Protein AF-A0A8C9VSV0-F1 (afdb_monomer_lite)

Foldseek 3Di:
DDDDDDDDDDDDDDDDDDDDDPDDPPPPPPPPPPPPPPPDFPAAEFEEEEAEAPPLCRLVVVQVVLVVQVVVVWDDRDHSCNQQVDPVCVVVVFDQAFGWDWTDDPHHTYIYTYATRDPVRVVRNVVSCVPHPYYDYRDPPDDDVPDDDDDDDDDQEDDDDDQQDKDWDDDVPDTPDIDGRHDDDDQDPVNVVSHD

Sequence (196 aa):
LAALQSRTLCTTCLSFPLLFQCAVPLAQRGFAAEAKKVFVRDKPHVNIGTIGHVDHGKTTLTAAITKVLADAGGTRYKKYEDIDNAPEEKARGITINASHVEYVTPNRHYSHTDCPGHADYVKNMITGTAQLDGCILVVAEMIMPGEDASLILTLRQPMVLEKGQRFTLRDGNRTIGTGLVTEILPITEEDQVNWG

Secondary structure (DSSP, 8-state):
------------------------------------------S-EEEEEEEESTTS-HHHHHHHHHHHHHHTTSS----GGGTS-SHHHHHHTS--SPEEEEEE-SS-EEEEEEPP-SGGGHHHHHHHHTT-SEEEEE------TT---------SS-----TT-EEEEEETTEEEEEEE----PPPPHHHHHHH-

Radius of gyration: 33.79 Å; chains: 1; bounding box: 82×73×91 Å

Structure (mmCIF, N/CA/C/O backbone):
data_AF-A0A8C9VSV0-F1
#
_entry.id   AF-A0A8C9VSV0-F1
#
loop_
_atom_site.group_PDB
_atom_site.id
_atom_site.type_symbol
_atom_site.label_atom_id
_atom_site.label_alt_id
_atom_site.label_comp_id
_atom_site.label_asym_id
_atom_site.label_entity_id
_atom_site.label_seq_id
_atom_site.pdbx_PDB_ins_code
_atom_site.Cartn_x
_atom_site.Cartn_y
_atom_site.Cartn_z
_atom_site.occupancy
_atom_site.B_iso_or_equiv
_atom_site.auth_seq_id
_atom_site.auth_comp_id
_atom_site.auth_asym_id
_atom_site.auth_atom_id
_atom_site.pdbx_PDB_model_num
ATOM 1 N N . LEU A 1 1 ? 23.325 59.228 -26.012 1.00 39.41 1 LEU A N 1
ATOM 2 C CA . LEU A 1 1 ? 24.381 58.279 -25.587 1.00 39.41 1 LEU A CA 1
ATOM 3 C C . LEU A 1 1 ? 24.195 57.012 -26.425 1.00 39.41 1 LEU A C 1
ATOM 5 O O . LEU A 1 1 ? 23.423 56.157 -26.035 1.00 39.41 1 LEU A O 1
ATOM 9 N N . ALA A 1 2 ? 24.460 57.108 -27.733 1.00 31.06 2 ALA A N 1
ATOM 10 C CA . ALA A 1 2 ? 25.699 56.701 -28.429 1.00 31.06 2 ALA A CA 1
ATOM 11 C C . ALA A 1 2 ? 25.666 55.189 -28.753 1.00 31.06 2 ALA A C 1
ATOM 13 O O . ALA A 1 2 ? 25.500 54.401 -27.840 1.00 31.06 2 ALA A O 1
ATOM 14 N N . ALA A 1 3 ? 25.806 54.694 -29.982 1.00 31.11 3 ALA A N 1
ATOM 15 C CA . ALA A 1 3 ? 25.936 55.273 -31.318 1.00 31.11 3 ALA A CA 1
ATOM 16 C C . ALA A 1 3 ? 25.752 54.120 -32.346 1.00 31.11 3 ALA A C 1
ATOM 18 O O . ALA A 1 3 ? 26.073 52.989 -32.005 1.00 31.11 3 ALA A O 1
ATOM 19 N N . LEU A 1 4 ? 25.211 54.430 -33.540 1.00 30.38 4 LEU A N 1
ATOM 20 C CA . LEU A 1 4 ? 25.643 54.041 -34.909 1.00 30.38 4 LEU A CA 1
ATOM 21 C C . LEU A 1 4 ? 26.272 52.630 -35.130 1.00 30.38 4 LEU A C 1
ATOM 23 O O . LEU A 1 4 ? 27.120 52.198 -34.374 1.00 30.38 4 LEU A O 1
ATOM 27 N N . GLN A 1 5 ? 26.060 51.874 -36.214 1.00 31.77 5 GLN A N 1
ATOM 28 C CA . GLN A 1 5 ? 25.703 52.215 -37.592 1.00 31.77 5 GLN A CA 1
ATOM 29 C C . GLN A 1 5 ? 25.495 50.919 -38.404 1.00 31.77 5 GLN A C 1
ATOM 31 O O . GLN A 1 5 ? 26.178 49.920 -38.199 1.00 31.77 5 GLN A O 1
ATOM 36 N N . SER A 1 6 ? 24.616 50.988 -39.400 1.00 35.59 6 SER A N 1
ATOM 37 C CA . SER A 1 6 ? 24.573 50.111 -40.577 1.00 35.59 6 SER A CA 1
ATOM 38 C C . SER A 1 6 ? 25.923 50.017 -41.308 1.00 35.59 6 SER A C 1
ATOM 40 O O . SER A 1 6 ? 26.601 51.044 -41.388 1.00 35.59 6 SER A O 1
ATOM 42 N N . ARG A 1 7 ? 26.204 48.913 -42.025 1.00 31.41 7 ARG A N 1
ATOM 43 C CA . ARG A 1 7 ? 26.576 48.971 -43.458 1.00 31.41 7 ARG A CA 1
ATOM 44 C C . ARG A 1 7 ? 26.647 47.608 -44.158 1.00 31.41 7 ARG A C 1
ATOM 46 O O . ARG A 1 7 ? 27.029 46.586 -43.609 1.00 31.41 7 ARG A O 1
ATOM 53 N N . THR A 1 8 ? 26.232 47.710 -45.407 1.00 33.47 8 THR A N 1
ATOM 54 C CA . THR A 1 8 ? 26.112 46.805 -46.547 1.00 33.47 8 THR A CA 1
ATOM 55 C C . THR A 1 8 ? 27.434 46.399 -47.216 1.00 33.47 8 THR A C 1
ATOM 57 O O . THR A 1 8 ? 28.368 47.193 -47.216 1.00 33.47 8 THR A O 1
ATOM 60 N N . LEU A 1 9 ? 27.365 45.264 -47.941 1.00 33.38 9 LEU A N 1
ATOM 61 C CA . LEU A 1 9 ? 28.063 44.881 -49.192 1.00 33.38 9 LEU A CA 1
ATOM 62 C C . LEU A 1 9 ? 29.595 44.702 -49.168 1.00 33.38 9 LEU A C 1
ATOM 64 O O . LEU A 1 9 ? 30.319 45.628 -48.839 1.00 33.38 9 LEU A O 1
ATOM 68 N N . CYS A 1 10 ? 30.090 43.573 -49.693 1.00 27.86 10 CYS A N 1
ATOM 69 C CA . CYS A 1 10 ? 30.813 43.546 -50.978 1.00 27.86 10 CYS A CA 1
ATOM 70 C C . CYS A 1 10 ? 31.257 42.117 -51.352 1.00 27.86 10 CYS A C 1
ATOM 72 O O . CYS A 1 10 ? 31.702 41.331 -50.521 1.00 27.86 10 CYS A O 1
ATOM 74 N N . THR A 1 11 ? 31.110 41.813 -52.633 1.00 41.50 11 THR A N 1
ATOM 75 C CA . THR A 1 11 ? 31.508 40.614 -53.371 1.00 41.50 11 THR A CA 1
ATOM 76 C C . THR A 1 11 ? 33.017 40.548 -53.669 1.00 41.50 11 THR A C 1
ATOM 78 O O . THR A 1 11 ? 33.683 41.573 -53.749 1.00 41.50 11 THR A O 1
ATOM 81 N N . THR A 1 12 ? 33.487 39.321 -53.949 1.00 37.84 12 THR A N 1
ATOM 82 C CA . THR A 1 12 ? 34.701 38.914 -54.705 1.00 37.84 12 THR A CA 1
ATOM 83 C C . THR A 1 12 ? 36.093 39.246 -54.154 1.00 37.84 12 THR A C 1
ATOM 85 O O . THR A 1 12 ? 36.515 40.392 -54.201 1.00 37.84 12 THR A O 1
ATOM 88 N N . CYS A 1 13 ? 36.870 38.198 -53.839 1.00 29.14 13 CYS A N 1
ATOM 89 C CA . CYS A 1 13 ? 38.310 38.125 -54.124 1.00 29.14 13 CYS A CA 1
ATOM 90 C C . CYS A 1 13 ? 38.719 36.667 -54.410 1.00 29.14 13 CYS A C 1
ATOM 92 O O . CYS A 1 13 ? 38.455 35.759 -53.625 1.00 29.14 13 CYS A O 1
ATOM 94 N N . LEU A 1 14 ? 39.317 36.477 -55.584 1.00 35.44 14 LEU A N 1
ATOM 95 C CA . LEU A 1 14 ? 39.880 35.246 -56.135 1.00 35.44 14 LEU A CA 1
ATOM 96 C C . LEU A 1 14 ? 41.246 34.899 -55.501 1.00 35.44 14 LEU A C 1
ATOM 98 O O . LEU A 1 14 ? 41.975 35.785 -55.072 1.00 35.44 14 LEU A O 1
ATOM 102 N N . SER A 1 15 ? 41.600 33.608 -55.592 1.00 32.09 15 SER A N 1
ATOM 103 C CA . SER A 1 15 ? 42.951 33.044 -55.819 1.00 32.09 15 SER A CA 1
ATOM 104 C C . SER A 1 15 ? 44.088 33.304 -54.811 1.00 32.09 15 SER A C 1
ATOM 106 O O . SER A 1 15 ? 44.678 34.375 -54.826 1.00 32.09 15 SER A O 1
ATOM 108 N N . PHE A 1 16 ? 44.521 32.271 -54.071 1.00 30.70 16 PHE A N 1
ATOM 109 C CA . PHE A 1 16 ? 45.785 31.521 -54.286 1.00 30.70 16 PHE A CA 1
ATOM 110 C C . PHE A 1 16 ? 45.944 30.402 -53.221 1.00 30.70 16 PHE A C 1
ATOM 112 O O . PHE A 1 16 ? 45.382 30.534 -52.134 1.00 30.70 16 PHE A O 1
ATOM 119 N N . PRO A 1 17 ? 46.652 29.289 -53.512 1.00 50.28 17 PRO A N 1
ATOM 120 C CA . PRO A 1 17 ? 46.675 28.092 -52.676 1.00 50.28 17 PRO A CA 1
ATOM 121 C C . PRO A 1 17 ? 47.945 27.974 -51.808 1.00 50.28 17 PRO A C 1
ATOM 123 O O . PRO A 1 17 ? 48.931 28.666 -52.034 1.00 50.28 17 PRO A O 1
ATOM 126 N N . LEU A 1 18 ? 47.910 26.998 -50.889 1.00 39.12 18 LEU A N 1
ATOM 127 C CA . LEU A 1 18 ? 49.039 26.379 -50.175 1.00 39.12 18 LEU A CA 1
ATOM 128 C C . LEU A 1 18 ? 49.785 27.261 -49.158 1.00 39.12 18 LEU A C 1
ATOM 130 O O . LEU A 1 18 ? 50.650 28.046 -49.521 1.00 39.12 18 LEU A O 1
ATOM 134 N N . LEU A 1 19 ? 49.562 26.998 -47.864 1.00 36.53 19 LEU A N 1
ATOM 135 C CA . LEU A 1 19 ? 50.550 26.361 -46.973 1.00 36.53 19 LEU A CA 1
ATOM 136 C C . LEU A 1 19 ? 50.105 26.435 -45.501 1.00 36.53 19 LEU A C 1
ATOM 138 O O . LEU A 1 19 ? 49.687 27.474 -45.008 1.00 36.53 19 LEU A O 1
ATOM 142 N N . PHE A 1 20 ? 50.288 25.306 -44.811 1.00 35.28 20 PHE A N 1
ATOM 143 C CA . PHE A 1 20 ? 50.333 25.151 -43.354 1.00 35.28 20 PHE A CA 1
ATOM 144 C C . PHE A 1 20 ? 49.041 25.383 -42.561 1.00 35.28 20 PHE A C 1
ATOM 146 O O . PHE A 1 20 ? 48.861 26.374 -41.861 1.00 35.28 20 PHE A O 1
ATOM 153 N N . GLN A 1 21 ? 48.208 24.342 -42.539 1.00 34.09 21 GLN A N 1
ATOM 154 C CA . GLN A 1 21 ? 47.258 24.120 -41.455 1.00 34.09 21 GLN A CA 1
ATOM 155 C C . GLN A 1 21 ? 47.815 23.010 -40.556 1.00 34.09 21 GLN A C 1
ATOM 157 O O . GLN A 1 21 ? 47.809 21.834 -40.916 1.00 34.09 21 GLN A O 1
ATOM 162 N N . CYS A 1 22 ? 48.338 23.397 -39.390 1.00 28.73 22 CYS A N 1
ATOM 163 C CA . CYS A 1 22 ? 48.585 22.482 -38.278 1.00 28.73 22 CYS A CA 1
ATOM 164 C C . CYS A 1 22 ? 47.233 21.908 -37.831 1.00 28.73 22 CYS A C 1
ATOM 166 O O . CYS A 1 22 ? 46.501 22.533 -37.065 1.00 28.73 22 CYS A O 1
ATOM 168 N N . ALA A 1 23 ? 46.881 20.731 -38.344 1.00 39.84 23 ALA A N 1
ATOM 169 C CA . ALA A 1 23 ? 45.750 19.955 -37.866 1.00 39.84 23 ALA A CA 1
ATOM 170 C C . ALA A 1 23 ? 46.142 19.298 -36.536 1.00 39.84 23 ALA A C 1
ATOM 172 O O . ALA A 1 23 ? 46.829 18.279 -36.501 1.00 39.84 23 ALA A O 1
ATOM 173 N N . VAL A 1 24 ? 45.720 19.902 -35.427 1.00 39.41 24 VAL A N 1
ATOM 174 C CA . VAL A 1 24 ? 45.667 19.209 -34.138 1.00 39.41 24 VAL A CA 1
ATOM 175 C C . VAL A 1 24 ? 44.700 18.034 -34.318 1.00 39.41 24 VAL A C 1
ATOM 177 O O . VAL A 1 24 ? 43.560 18.274 -34.729 1.00 39.41 24 VAL A O 1
ATOM 180 N N . PRO A 1 25 ? 45.085 16.777 -34.033 1.00 40.22 25 PRO A N 1
ATOM 181 C CA . PRO A 1 25 ? 44.115 15.704 -33.976 1.00 40.22 25 PRO A CA 1
ATOM 182 C C . PRO A 1 25 ? 43.282 15.953 -32.720 1.00 40.22 25 PRO A C 1
ATOM 184 O O . PRO A 1 25 ? 43.648 15.561 -31.612 1.00 40.22 25 PRO A O 1
ATOM 187 N N . LEU A 1 26 ? 42.165 16.663 -32.876 1.00 44.03 26 LEU A N 1
ATOM 188 C CA . LEU A 1 26 ? 41.076 16.626 -31.913 1.00 44.03 26 LEU A CA 1
ATOM 189 C C . LEU A 1 26 ? 40.603 15.178 -31.915 1.00 44.03 26 LEU A C 1
ATOM 191 O O . LEU A 1 26 ? 39.828 14.762 -32.773 1.00 44.03 26 LEU A O 1
ATOM 195 N N . ALA A 1 27 ? 41.160 14.399 -30.989 1.00 43.25 27 ALA A N 1
ATOM 196 C CA . ALA A 1 27 ? 40.694 13.077 -30.642 1.00 43.25 27 ALA A CA 1
ATOM 197 C C . ALA A 1 27 ? 39.219 13.215 -30.263 1.00 43.25 27 ALA A C 1
ATOM 199 O O . ALA A 1 27 ? 38.871 13.529 -29.123 1.00 43.25 27 ALA A O 1
ATOM 200 N N . GLN A 1 28 ? 38.347 13.043 -31.254 1.00 46.44 28 GLN A N 1
ATOM 201 C CA . GLN A 1 28 ? 36.930 12.865 -31.045 1.00 46.44 28 GLN A CA 1
ATOM 202 C C . GLN A 1 28 ? 36.811 11.564 -30.266 1.00 46.44 28 GLN A C 1
ATOM 204 O O . GLN A 1 28 ? 36.871 10.469 -30.822 1.00 46.44 28 GLN A O 1
ATOM 209 N N . ARG A 1 29 ? 36.722 11.694 -28.940 1.00 39.34 29 ARG A N 1
ATOM 210 C CA . ARG A 1 29 ? 36.232 10.636 -28.070 1.00 39.34 29 ARG A CA 1
ATOM 211 C C . ARG A 1 29 ? 34.831 10.317 -28.572 1.00 39.34 29 ARG A C 1
ATOM 213 O O . ARG A 1 29 ? 33.873 10.997 -28.215 1.00 39.34 29 ARG A O 1
ATOM 220 N N . GLY A 1 30 ? 34.734 9.329 -29.455 1.00 37.50 30 GLY A N 1
ATOM 221 C CA . GLY A 1 30 ? 33.482 8.680 -29.783 1.00 37.50 30 GLY A CA 1
ATOM 222 C C . GLY A 1 30 ? 32.988 8.036 -28.502 1.00 37.50 30 GLY A C 1
ATOM 223 O O . GLY A 1 30 ? 33.370 6.916 -28.178 1.00 37.50 30 GLY A O 1
ATOM 224 N N . PHE A 1 31 ? 32.198 8.773 -27.725 1.00 38.62 31 PHE A N 1
ATOM 225 C CA . PHE A 1 31 ? 31.361 8.157 -26.717 1.00 38.62 31 PHE A CA 1
ATOM 226 C C . PHE A 1 31 ? 30.437 7.216 -27.479 1.00 38.62 31 PHE A C 1
ATOM 228 O O . PHE A 1 31 ? 29.584 7.659 -28.248 1.00 38.62 31 PHE A O 1
ATOM 235 N N . ALA A 1 32 ? 30.662 5.917 -27.306 1.00 40.34 32 ALA A N 1
ATOM 236 C CA . ALA A 1 32 ? 29.719 4.885 -27.680 1.00 40.34 32 ALA A CA 1
ATOM 237 C C . ALA A 1 32 ? 28.448 5.114 -26.853 1.00 40.34 32 ALA A C 1
ATOM 239 O O . ALA A 1 32 ? 28.289 4.583 -25.757 1.00 40.34 32 ALA A O 1
ATOM 240 N N . ALA A 1 33 ? 27.570 5.984 -27.348 1.00 48.16 33 ALA A N 1
ATOM 241 C CA . ALA A 1 33 ? 26.199 6.061 -26.896 1.00 48.16 33 ALA A CA 1
ATOM 242 C C . ALA A 1 33 ? 25.523 4.793 -27.416 1.00 48.16 33 ALA A C 1
ATOM 244 O O . ALA A 1 33 ? 25.018 4.747 -28.537 1.00 48.16 33 ALA A O 1
ATOM 245 N N . GLU A 1 34 ? 25.613 3.731 -26.620 1.00 44.66 34 GLU A N 1
ATOM 246 C CA . GLU A 1 34 ? 24.809 2.533 -26.785 1.00 44.66 34 GLU A CA 1
ATOM 247 C C . GLU A 1 34 ? 23.361 2.994 -26.971 1.00 44.66 34 GLU A C 1
ATOM 249 O O . GLU A 1 34 ? 22.807 3.703 -26.125 1.00 44.66 34 GLU A O 1
ATOM 254 N N . ALA A 1 35 ? 22.792 2.706 -28.143 1.00 45.88 35 ALA A N 1
ATOM 255 C CA . ALA A 1 35 ? 21.454 3.130 -28.509 1.00 45.88 35 ALA A CA 1
ATOM 256 C C . ALA A 1 35 ? 20.465 2.467 -27.548 1.00 45.88 35 ALA A C 1
ATOM 258 O O . ALA A 1 35 ? 20.003 1.346 -27.768 1.00 45.88 35 ALA A O 1
ATOM 259 N N . LYS A 1 36 ? 20.173 3.161 -26.445 1.00 47.47 36 LYS A N 1
ATOM 260 C CA . LYS A 1 36 ? 19.131 2.807 -25.490 1.00 47.47 36 LYS A CA 1
ATOM 261 C C . LYS A 1 36 ? 17.873 2.619 -26.326 1.00 47.47 36 LYS A C 1
ATOM 263 O O . LYS A 1 36 ? 17.398 3.592 -26.908 1.00 47.47 36 LYS A O 1
ATOM 268 N N . LYS A 1 37 ? 17.402 1.372 -26.471 1.00 43.50 37 LYS A N 1
ATOM 269 C CA . LYS A 1 37 ? 16.172 1.055 -27.209 1.00 43.50 37 LYS A CA 1
ATOM 270 C C . LYS A 1 37 ? 15.112 2.044 -26.745 1.00 43.50 37 LYS A C 1
ATOM 272 O O . LYS A 1 37 ? 14.711 2.005 -25.583 1.00 43.50 37 LYS A O 1
ATOM 277 N N . VAL A 1 38 ? 14.745 2.973 -27.624 1.00 54.78 38 VAL A N 1
ATOM 278 C CA . VAL A 1 38 ? 13.756 4.000 -27.318 1.00 54.78 38 VAL A CA 1
ATOM 279 C C . VAL A 1 38 ? 12.452 3.243 -27.146 1.00 54.78 38 VAL A C 1
ATOM 281 O O . VAL A 1 38 ? 11.890 2.728 -28.109 1.00 54.78 38 VAL A O 1
ATOM 284 N N . PHE A 1 39 ? 12.055 3.055 -25.893 1.00 61.81 39 PHE A N 1
ATOM 285 C CA . PHE A 1 39 ? 10.862 2.304 -25.556 1.00 61.81 39 PHE A CA 1
ATOM 286 C C . PHE A 1 39 ? 9.657 3.093 -26.067 1.00 61.81 39 PHE A C 1
ATOM 288 O O . PHE A 1 39 ? 9.372 4.188 -25.578 1.00 61.81 39 PHE A O 1
ATOM 295 N N . VAL A 1 40 ? 8.997 2.565 -27.095 1.00 59.75 40 VAL A N 1
ATOM 296 C CA . VAL A 1 40 ? 7.815 3.184 -27.694 1.00 59.75 40 VAL A CA 1
ATOM 297 C C . VAL A 1 40 ? 6.658 2.998 -26.717 1.00 59.75 40 VAL A C 1
ATOM 299 O O . VAL A 1 40 ? 6.264 1.875 -26.409 1.00 59.75 40 VAL A O 1
ATOM 302 N N . ARG A 1 41 ? 6.159 4.101 -26.152 1.00 62.19 41 ARG A N 1
ATOM 303 C CA . ARG A 1 41 ? 5.026 4.080 -25.221 1.00 62.19 41 ARG A CA 1
ATOM 304 C C . ARG A 1 41 ? 3.729 4.252 -26.005 1.00 62.19 41 ARG A C 1
ATOM 306 O O . ARG A 1 41 ? 3.296 5.373 -26.234 1.00 62.19 41 ARG A O 1
ATOM 313 N N . ASP A 1 42 ? 3.106 3.138 -26.380 1.00 72.69 42 ASP A N 1
ATOM 314 C CA . ASP A 1 42 ? 1.831 3.148 -27.119 1.00 72.69 42 ASP A CA 1
ATOM 315 C C . ASP A 1 42 ? 0.621 3.513 -26.239 1.00 72.69 42 ASP A C 1
ATOM 317 O O . ASP A 1 42 ? -0.433 3.901 -26.739 1.00 72.69 42 ASP A O 1
ATOM 321 N N . LYS A 1 43 ? 0.751 3.380 -24.912 1.00 84.88 43 LYS A N 1
ATOM 322 C CA . LYS A 1 43 ? -0.332 3.581 -23.937 1.00 84.88 43 LYS A CA 1
ATOM 323 C C . LYS A 1 43 ? -0.039 4.754 -23.001 1.00 84.88 43 LYS A C 1
ATOM 325 O O . LYS A 1 43 ? 1.129 4.984 -22.676 1.00 84.88 43 LYS A O 1
ATOM 330 N N . PRO A 1 44 ? -1.080 5.451 -22.499 1.00 87.44 44 PRO A N 1
ATOM 331 C CA . PRO A 1 44 ? -0.895 6.500 -21.505 1.00 87.44 44 PRO A CA 1
ATOM 332 C C . PRO A 1 44 ? -0.226 5.920 -20.256 1.00 87.44 44 PRO A C 1
ATOM 334 O O . PRO A 1 44 ? -0.624 4.864 -19.749 1.00 87.44 44 PRO A O 1
ATOM 337 N N . HIS A 1 45 ? 0.813 6.616 -19.804 1.00 87.75 45 HIS A N 1
ATOM 338 C CA . HIS A 1 45 ? 1.642 6.241 -18.668 1.00 87.75 45 HIS A CA 1
ATOM 339 C C . HIS A 1 45 ? 1.145 6.934 -17.401 1.00 87.75 45 HIS A C 1
ATOM 341 O O . HIS A 1 45 ? 0.787 8.108 -17.460 1.00 87.75 45 HIS A O 1
ATOM 347 N N . VAL A 1 46 ? 1.088 6.203 -16.291 1.00 88.56 46 VAL A N 1
ATOM 348 C CA . VAL A 1 46 ? 0.711 6.745 -14.980 1.00 88.56 46 VAL A CA 1
ATOM 349 C C . VAL A 1 46 ? 1.683 6.226 -13.928 1.00 88.56 46 VAL A C 1
ATOM 351 O O . VAL A 1 46 ? 1.933 5.015 -13.859 1.00 88.56 46 VAL A O 1
ATOM 354 N N . ASN A 1 47 ? 2.199 7.129 -13.098 1.00 88.75 47 ASN A N 1
ATOM 355 C CA . ASN A 1 47 ? 3.006 6.786 -11.936 1.00 88.75 47 ASN A CA 1
ATOM 356 C C . ASN A 1 47 ? 2.107 6.576 -10.722 1.00 88.75 47 ASN A C 1
ATOM 358 O O . ASN A 1 47 ? 1.361 7.469 -10.321 1.00 88.75 47 ASN A O 1
ATOM 362 N N . ILE A 1 48 ? 2.190 5.397 -10.125 1.00 90.31 48 ILE A N 1
ATOM 363 C CA . ILE A 1 48 ? 1.455 5.044 -8.913 1.00 90.31 48 ILE A CA 1
ATOM 364 C C . ILE A 1 48 ? 2.398 4.484 -7.862 1.00 90.31 48 ILE A C 1
ATOM 366 O O . ILE A 1 48 ? 3.477 4.020 -8.198 1.00 90.31 48 ILE A O 1
ATOM 370 N N . GLY A 1 49 ? 2.020 4.505 -6.591 1.00 90.81 49 GLY A N 1
ATOM 371 C CA . GLY A 1 49 ? 2.866 3.907 -5.560 1.00 90.81 49 GLY A CA 1
ATOM 372 C C . GLY A 1 49 ? 2.129 3.536 -4.291 1.00 90.81 49 GLY A C 1
ATOM 373 O O . GLY A 1 49 ? 1.066 4.083 -4.003 1.00 90.81 49 GLY A O 1
ATOM 374 N N . THR A 1 50 ? 2.670 2.568 -3.564 1.00 88.75 50 THR A N 1
ATOM 375 C CA . THR A 1 50 ? 2.133 2.048 -2.300 1.00 88.75 50 THR A CA 1
ATOM 376 C C . THR A 1 50 ? 2.659 2.851 -1.120 1.00 88.75 50 THR A C 1
ATOM 378 O O . THR A 1 50 ? 3.861 3.033 -0.943 1.00 88.75 50 THR A O 1
ATOM 381 N N . ILE A 1 51 ? 1.743 3.308 -0.270 1.00 88.00 51 ILE A N 1
ATOM 382 C CA . ILE A 1 51 ? 2.033 4.079 0.942 1.00 88.00 51 ILE A CA 1
ATOM 383 C C . ILE A 1 51 ? 1.320 3.426 2.128 1.00 88.00 51 ILE A C 1
ATOM 385 O O . ILE A 1 51 ? 0.261 2.834 1.962 1.00 88.00 51 ILE A O 1
ATOM 389 N N . GLY A 1 52 ? 1.884 3.513 3.334 1.00 86.50 52 GLY A N 1
ATOM 390 C CA . GLY A 1 52 ? 1.313 2.895 4.534 1.00 86.50 52 GLY A CA 1
ATOM 391 C C . GLY A 1 52 ? 2.349 2.672 5.634 1.00 86.50 52 GLY A C 1
ATOM 392 O O . GLY A 1 52 ? 3.548 2.870 5.415 1.00 86.50 52 GLY A O 1
ATOM 393 N N . HIS A 1 53 ? 1.893 2.228 6.803 1.00 84.50 53 HIS A N 1
ATOM 394 C CA . HIS A 1 53 ? 2.744 1.933 7.960 1.00 84.50 53 HIS A CA 1
ATOM 395 C C . HIS A 1 53 ? 3.616 0.681 7.743 1.00 84.50 53 HIS A C 1
ATOM 397 O O . HIS A 1 53 ? 3.440 -0.051 6.758 1.00 84.50 53 HIS A O 1
ATOM 403 N N . VAL A 1 54 ? 4.603 0.462 8.618 1.00 83.31 54 VAL A N 1
ATOM 404 C CA . VAL A 1 54 ? 5.441 -0.754 8.621 1.00 83.31 54 VAL A CA 1
ATOM 405 C C . VAL A 1 54 ? 4.545 -1.990 8.756 1.00 83.31 54 VAL A C 1
ATOM 407 O O . VAL A 1 54 ? 3.487 -1.918 9.370 1.00 83.31 54 VAL A O 1
ATOM 410 N N . ASP A 1 55 ? 4.919 -3.084 8.096 1.00 81.00 55 ASP A N 1
ATOM 411 C CA . ASP A 1 55 ? 4.228 -4.384 8.149 1.00 81.00 55 ASP A CA 1
ATOM 412 C C . ASP A 1 55 ? 2.770 -4.434 7.657 1.00 81.00 55 ASP A C 1
ATOM 414 O O . ASP A 1 55 ? 2.139 -5.484 7.680 1.00 81.00 55 ASP A O 1
ATOM 418 N N . HIS A 1 56 ? 2.255 -3.361 7.052 1.00 85.00 56 HIS A N 1
ATOM 419 C CA . HIS A 1 56 ? 0.943 -3.375 6.384 1.00 85.00 56 HIS A CA 1
ATOM 420 C C . HIS A 1 56 ? 0.910 -4.190 5.074 1.00 85.00 56 HIS A C 1
ATOM 422 O O . HIS A 1 56 ? -0.130 -4.287 4.427 1.00 85.00 56 HIS A O 1
ATOM 428 N N . GLY A 1 57 ? 2.043 -4.747 4.636 1.00 85.31 57 GLY A N 1
ATOM 429 C CA . GLY A 1 57 ? 2.114 -5.576 3.429 1.00 85.31 57 GLY A CA 1
ATOM 430 C C . GLY A 1 57 ? 2.179 -4.802 2.106 1.00 85.31 57 GLY A C 1
ATOM 431 O O . GLY A 1 57 ? 1.776 -5.341 1.078 1.00 85.31 57 GLY A O 1
ATOM 432 N N . LYS A 1 58 ? 2.704 -3.566 2.097 1.00 87.56 58 LYS A N 1
ATOM 433 C CA . LYS A 1 58 ? 2.898 -2.744 0.878 1.00 87.56 58 LYS A CA 1
ATOM 434 C C . LYS A 1 58 ? 3.608 -3.509 -0.247 1.00 87.56 58 LYS A C 1
ATOM 436 O O . LYS A 1 58 ? 3.047 -3.704 -1.322 1.00 87.56 58 LYS A O 1
ATOM 441 N N . THR A 1 59 ? 4.788 -4.036 0.050 1.00 87.62 59 THR A N 1
ATOM 442 C CA . THR A 1 59 ? 5.632 -4.775 -0.895 1.00 87.62 59 THR A CA 1
ATOM 443 C C . THR A 1 59 ? 4.988 -6.093 -1.325 1.00 87.62 59 THR A C 1
ATOM 445 O O . THR A 1 59 ? 5.052 -6.487 -2.492 1.00 87.62 59 THR A O 1
ATOM 448 N N . THR A 1 60 ? 4.273 -6.753 -0.410 1.00 88.69 60 THR A N 1
ATOM 449 C CA . THR A 1 60 ? 3.495 -7.965 -0.698 1.00 88.69 60 THR A CA 1
ATOM 450 C C . THR A 1 60 ? 2.362 -7.687 -1.687 1.00 88.69 60 THR A C 1
ATOM 452 O O . THR A 1 60 ? 2.145 -8.478 -2.608 1.00 88.69 60 THR A O 1
ATOM 455 N N . LEU A 1 61 ? 1.668 -6.551 -1.555 1.00 88.12 61 LEU A N 1
ATOM 456 C CA . LEU A 1 61 ? 0.643 -6.130 -2.512 1.00 88.12 61 LEU A CA 1
ATOM 457 C C . LEU A 1 61 ? 1.244 -5.828 -3.884 1.00 88.12 61 LEU A C 1
ATOM 459 O O . LEU A 1 61 ? 0.689 -6.260 -4.895 1.00 88.12 61 LEU A O 1
ATOM 463 N N . THR A 1 62 ? 2.405 -5.177 -3.934 1.00 88.12 62 THR A N 1
ATOM 464 C CA . THR A 1 62 ? 3.137 -4.944 -5.187 1.00 88.12 62 THR A CA 1
ATOM 465 C C . THR A 1 62 ? 3.468 -6.263 -5.894 1.00 88.12 62 THR A C 1
ATOM 467 O O . THR A 1 62 ? 3.201 -6.419 -7.091 1.00 88.12 62 THR A O 1
ATOM 470 N N . ALA A 1 63 ? 3.959 -7.262 -5.155 1.00 87.88 63 ALA A N 1
ATOM 471 C CA . ALA A 1 63 ? 4.210 -8.600 -5.692 1.00 87.88 63 ALA A CA 1
ATOM 472 C C . ALA A 1 63 ? 2.916 -9.284 -6.183 1.00 87.88 63 ALA A C 1
ATOM 474 O O . ALA A 1 63 ? 2.901 -9.881 -7.263 1.00 87.88 63 ALA A O 1
ATOM 475 N N . ALA A 1 64 ? 1.812 -9.162 -5.441 1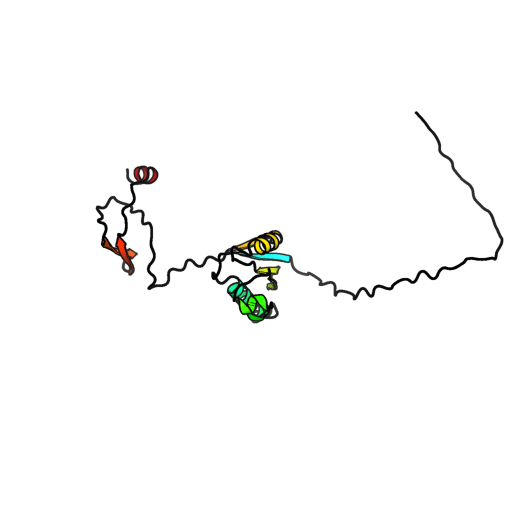.00 88.38 64 ALA A N 1
ATOM 476 C CA . ALA A 1 64 ? 0.521 -9.737 -5.821 1.00 88.38 64 ALA A CA 1
ATOM 477 C C . ALA A 1 64 ? -0.045 -9.118 -7.111 1.00 88.38 64 ALA A C 1
ATOM 479 O O . ALA A 1 64 ? -0.505 -9.851 -7.988 1.00 88.38 64 ALA A O 1
ATOM 480 N N . ILE A 1 65 ? 0.049 -7.793 -7.272 1.00 88.56 65 ILE A N 1
ATOM 481 C CA . ILE A 1 65 ? -0.408 -7.094 -8.483 1.00 88.56 65 ILE A CA 1
ATOM 482 C C . ILE A 1 65 ? 0.349 -7.605 -9.710 1.00 88.56 65 ILE A C 1
ATOM 484 O O . ILE A 1 65 ? -0.266 -7.938 -10.725 1.00 88.56 65 ILE A O 1
ATOM 488 N N . THR A 1 66 ? 1.678 -7.726 -9.620 1.00 87.75 66 THR A N 1
ATOM 489 C CA . THR A 1 66 ? 2.460 -8.250 -10.751 1.00 87.75 66 THR A CA 1
ATOM 490 C C . THR A 1 66 ? 2.140 -9.704 -11.067 1.00 87.75 66 THR A C 1
ATOM 492 O O . THR A 1 66 ? 2.189 -10.074 -12.237 1.00 87.75 66 THR A O 1
ATOM 495 N N . LYS A 1 67 ? 1.778 -10.517 -10.065 1.00 87.69 67 LYS A N 1
ATOM 496 C CA . LYS A 1 67 ? 1.343 -11.905 -10.266 1.00 87.69 67 LYS A CA 1
ATOM 497 C C . LYS A 1 67 ? 0.055 -11.973 -11.078 1.00 87.69 67 LYS A C 1
ATOM 499 O O . LYS A 1 67 ? 0.030 -12.606 -12.125 1.00 87.69 67 LYS A O 1
ATOM 504 N N . VAL A 1 68 ? -0.975 -11.251 -10.637 1.00 88.00 68 VAL A N 1
ATOM 505 C CA . VAL A 1 68 ? -2.291 -11.238 -11.294 1.00 88.00 68 VAL A CA 1
ATOM 506 C C . VAL A 1 68 ? -2.188 -10.718 -12.731 1.00 88.00 68 VAL A C 1
ATOM 508 O O . VAL A 1 68 ? -2.833 -11.242 -13.637 1.00 88.00 68 VAL A O 1
ATOM 511 N N . LEU A 1 69 ? -1.352 -9.704 -12.966 1.00 85.94 69 LEU A N 1
ATOM 512 C CA . LEU A 1 69 ? -1.155 -9.147 -14.307 1.00 85.94 69 LEU A CA 1
ATOM 513 C C . LEU A 1 69 ? -0.283 -10.025 -15.209 1.00 85.94 69 LEU A C 1
ATOM 515 O O . LEU A 1 69 ? -0.486 -10.024 -16.424 1.00 85.94 69 LEU A O 1
ATOM 519 N N . ALA A 1 70 ? 0.647 -10.791 -14.639 1.00 85.75 70 ALA A N 1
ATOM 520 C CA . ALA A 1 70 ? 1.398 -11.796 -15.381 1.00 85.75 70 ALA A CA 1
ATOM 521 C C . ALA A 1 70 ? 0.488 -12.953 -15.818 1.00 85.75 70 ALA A C 1
ATOM 523 O O . ALA A 1 70 ? 0.559 -13.368 -16.974 1.00 85.75 70 ALA A O 1
ATOM 524 N N . ASP A 1 71 ? -0.420 -13.399 -14.945 1.00 83.88 71 ASP A N 1
ATOM 525 C CA . ASP A 1 71 ? -1.419 -14.427 -15.266 1.00 83.88 71 ASP A CA 1
ATOM 526 C C . ASP A 1 71 ? -2.370 -13.957 -16.385 1.00 83.88 71 ASP A C 1
ATOM 528 O O . ASP A 1 71 ? -2.743 -14.731 -17.266 1.00 83.88 71 ASP A O 1
ATOM 532 N N . ALA A 1 72 ? -2.699 -12.661 -16.415 1.00 79.19 72 ALA A N 1
ATOM 533 C CA . ALA A 1 72 ? -3.464 -12.030 -17.493 1.00 79.19 72 ALA A CA 1
ATOM 534 C C . ALA A 1 72 ? -2.651 -11.780 -18.787 1.00 79.19 72 ALA A C 1
ATOM 536 O O . ALA A 1 72 ? -3.189 -11.236 -19.753 1.00 79.19 72 ALA A O 1
ATOM 537 N N . GLY A 1 73 ? -1.362 -12.147 -18.824 1.00 67.31 73 GLY A N 1
ATOM 538 C CA . GLY A 1 73 ? -0.479 -12.004 -19.989 1.00 67.31 73 GLY A CA 1
ATOM 539 C C . GLY A 1 73 ? 0.081 -10.594 -20.217 1.00 67.31 73 GLY A C 1
ATOM 540 O O . GLY A 1 73 ? 0.638 -10.319 -21.279 1.00 67.31 73 GLY A O 1
ATOM 541 N N . GLY A 1 74 ? -0.068 -9.686 -19.250 1.00 62.81 74 GLY A N 1
ATOM 542 C CA . GLY A 1 74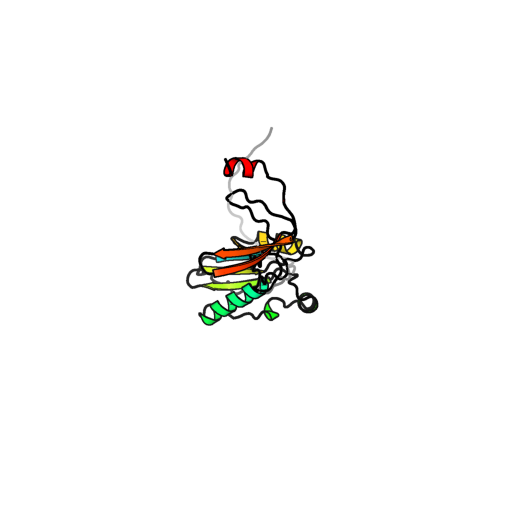 ? 0.315 -8.280 -19.388 1.00 62.81 74 GLY A CA 1
ATOM 543 C C . GLY A 1 74 ? 1.787 -7.979 -19.093 1.00 62.81 74 GLY A C 1
ATOM 544 O O . GLY A 1 74 ? 2.294 -6.957 -19.560 1.00 62.81 74 GLY A O 1
ATOM 545 N N . THR A 1 75 ? 2.482 -8.812 -18.305 1.00 64.25 75 THR A N 1
ATOM 546 C CA . THR A 1 75 ? 3.806 -8.466 -17.746 1.00 64.25 75 THR A CA 1
ATOM 547 C C . THR A 1 75 ? 4.681 -9.661 -17.370 1.00 64.25 75 THR A C 1
ATOM 549 O O . THR A 1 75 ? 4.222 -10.794 -17.255 1.00 64.25 75 THR A O 1
ATOM 552 N N . ARG A 1 76 ? 5.973 -9.392 -17.116 1.00 69.12 76 ARG A N 1
ATOM 553 C CA . ARG A 1 76 ? 6.844 -10.325 -16.391 1.00 69.12 76 ARG A CA 1
ATOM 554 C C . ARG A 1 76 ? 6.520 -10.278 -14.901 1.00 69.12 76 ARG A C 1
ATOM 556 O O . ARG A 1 76 ? 6.592 -9.215 -14.287 1.00 69.12 76 ARG A O 1
ATOM 563 N N . TYR A 1 77 ? 6.225 -11.442 -14.336 1.00 73.12 77 TYR A N 1
ATOM 564 C CA . TYR A 1 77 ? 6.101 -11.624 -12.897 1.00 73.12 77 TYR A CA 1
ATOM 565 C C . TYR A 1 77 ? 7.423 -11.277 -12.198 1.00 73.12 77 TYR A C 1
ATOM 567 O O . TYR A 1 77 ? 8.478 -11.763 -12.613 1.00 73.12 77 TYR A O 1
ATOM 575 N N . LYS A 1 78 ? 7.362 -10.452 -11.148 1.00 75.62 78 LYS A N 1
ATOM 576 C CA . LYS A 1 78 ? 8.481 -10.220 -10.226 1.00 75.62 78 LYS A CA 1
ATOM 577 C C . LYS A 1 78 ? 8.137 -10.864 -8.892 1.00 75.62 78 LYS A C 1
ATOM 579 O O . LYS A 1 78 ? 7.062 -10.612 -8.344 1.00 75.62 78 LYS A O 1
ATOM 584 N N . LYS A 1 79 ? 9.029 -11.705 -8.372 1.00 75.12 79 LYS A N 1
ATOM 585 C CA . LYS A 1 79 ? 8.847 -12.274 -7.035 1.00 75.12 79 LYS A CA 1
ATOM 586 C C . LYS A 1 79 ? 9.147 -11.218 -5.981 1.00 75.12 79 LYS A C 1
ATOM 588 O O . LYS A 1 79 ? 9.831 -10.239 -6.248 1.00 75.12 79 LYS A O 1
ATOM 593 N N . TYR A 1 80 ? 8.668 -11.464 -4.767 1.00 73.06 80 TYR A N 1
ATOM 594 C CA . TYR A 1 80 ? 8.966 -10.635 -3.600 1.00 73.06 80 TYR A CA 1
ATOM 595 C C . TYR A 1 80 ? 10.482 -10.414 -3.421 1.00 73.06 80 TYR A C 1
ATOM 597 O O . TYR A 1 80 ? 10.941 -9.287 -3.275 1.00 73.06 80 TYR A O 1
ATOM 605 N N . GLU A 1 81 ? 11.271 -11.479 -3.582 1.00 77.19 81 GLU A N 1
ATOM 606 C CA . GLU A 1 81 ? 12.739 -11.445 -3.503 1.00 77.19 81 GLU A CA 1
ATOM 607 C C 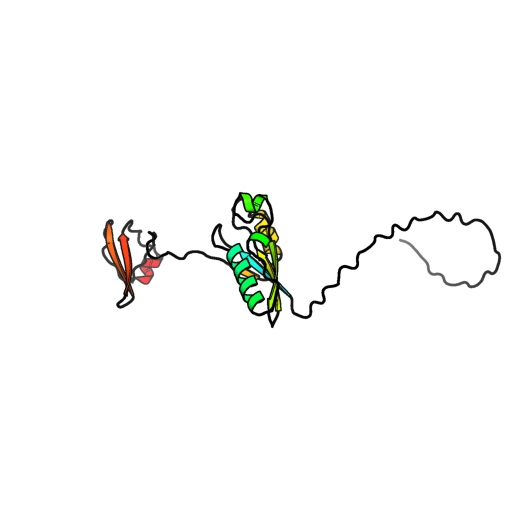. GLU A 1 81 ? 13.418 -10.614 -4.602 1.00 77.19 81 GLU A C 1
ATOM 609 O O . GLU A 1 81 ? 14.566 -10.215 -4.410 1.00 77.19 81 GLU A O 1
ATOM 614 N N . ASP A 1 82 ? 12.722 -10.389 -5.726 1.00 78.69 82 ASP A N 1
ATOM 615 C CA . ASP A 1 82 ? 13.189 -9.593 -6.868 1.00 78.69 82 ASP A CA 1
ATOM 616 C C . ASP A 1 82 ? 12.833 -8.102 -6.720 1.00 78.69 82 ASP A C 1
ATOM 618 O O . ASP A 1 82 ? 13.249 -7.280 -7.543 1.00 78.69 82 ASP A O 1
ATOM 622 N N . ILE A 1 83 ? 12.004 -7.755 -5.734 1.00 80.50 83 ILE A N 1
ATOM 623 C CA . ILE A 1 83 ? 11.660 -6.374 -5.383 1.00 80.50 83 ILE A CA 1
ATOM 624 C C . ILE A 1 83 ? 12.661 -5.898 -4.325 1.00 80.50 83 ILE A C 1
ATOM 626 O O . ILE A 1 83 ? 13.407 -4.951 -4.583 1.00 80.50 83 ILE A O 1
ATOM 630 N N . ASP A 1 84 ? 12.770 -6.646 -3.223 1.00 80.00 84 ASP A N 1
ATOM 631 C CA . ASP A 1 84 ? 13.717 -6.406 -2.125 1.00 80.00 84 ASP A CA 1
ATOM 632 C C . ASP A 1 84 ? 15.069 -7.084 -2.419 1.00 80.00 84 ASP A C 1
ATOM 634 O O . ASP A 1 84 ? 15.507 -8.033 -1.758 1.00 80.00 84 ASP A O 1
ATOM 638 N N . ASN A 1 85 ? 15.734 -6.635 -3.4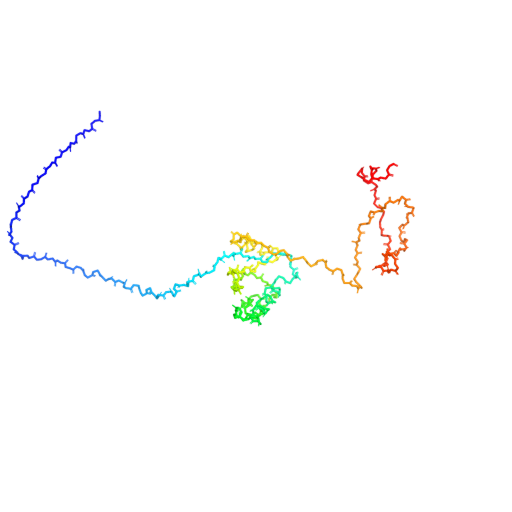85 1.00 79.44 85 ASN A N 1
ATOM 639 C CA . ASN A 1 85 ? 17.005 -7.217 -3.922 1.00 79.44 85 ASN A CA 1
ATOM 640 C C . ASN A 1 85 ? 18.189 -6.826 -3.037 1.00 79.44 85 ASN A C 1
ATOM 642 O O . ASN A 1 85 ? 19.213 -7.519 -3.070 1.00 79.44 85 ASN A O 1
ATOM 646 N N . ALA A 1 86 ? 18.109 -5.709 -2.308 1.00 82.44 86 ALA A N 1
ATOM 647 C CA . ALA A 1 86 ? 19.276 -5.198 -1.610 1.00 82.44 86 ALA A CA 1
ATOM 648 C C . ALA A 1 86 ? 19.678 -6.159 -0.474 1.00 82.44 86 ALA A C 1
ATOM 650 O O . ALA A 1 86 ? 18.826 -6.613 0.294 1.00 82.44 86 ALA A O 1
ATOM 651 N N . PRO A 1 87 ? 20.978 -6.467 -0.317 1.00 79.75 87 PRO A N 1
ATOM 652 C CA . PRO A 1 87 ? 21.439 -7.377 0.733 1.00 79.75 87 PRO A CA 1
ATOM 653 C C . PRO A 1 87 ? 21.099 -6.855 2.140 1.00 79.75 87 PRO A C 1
ATOM 655 O O . PRO A 1 87 ? 20.855 -7.644 3.049 1.00 79.75 87 PRO A O 1
ATOM 658 N N . GLU A 1 88 ? 21.022 -5.532 2.304 1.00 81.06 88 GLU A N 1
ATOM 659 C CA . GLU A 1 88 ? 20.599 -4.877 3.545 1.00 81.06 88 GLU A CA 1
ATOM 660 C C . GLU A 1 88 ? 19.094 -5.032 3.820 1.00 81.06 88 GLU A C 1
ATOM 662 O O . GLU A 1 88 ? 18.705 -5.207 4.973 1.00 81.06 88 GLU A O 1
ATOM 667 N N . GLU A 1 89 ? 18.257 -5.028 2.777 1.00 81.38 89 GLU A N 1
ATOM 668 C CA . GLU A 1 89 ? 16.804 -5.235 2.890 1.00 81.38 89 GLU A CA 1
ATOM 669 C C . GLU A 1 89 ? 16.501 -6.676 3.299 1.00 81.38 89 GLU A C 1
ATOM 671 O O . GLU A 1 89 ? 15.748 -6.902 4.244 1.00 81.38 89 GLU A O 1
ATOM 676 N N . LYS A 1 90 ? 17.178 -7.659 2.688 1.00 80.31 90 LYS A N 1
ATOM 677 C CA . LYS A 1 90 ? 17.019 -9.085 3.037 1.00 80.31 90 LYS A CA 1
ATOM 678 C C . LYS A 1 90 ? 17.443 -9.404 4.470 1.00 80.31 90 LYS A C 1
ATOM 680 O O . LYS A 1 90 ? 16.850 -10.273 5.099 1.00 80.31 90 LYS A O 1
ATOM 685 N N . ALA A 1 91 ? 18.455 -8.709 4.990 1.00 82.44 91 ALA A N 1
ATOM 686 C CA . ALA A 1 91 ? 18.918 -8.897 6.363 1.00 82.44 91 ALA A CA 1
ATOM 687 C C . ALA A 1 91 ? 17.965 -8.286 7.405 1.00 82.44 91 ALA A C 1
ATOM 689 O O . ALA A 1 91 ? 17.903 -8.779 8.530 1.00 82.44 91 ALA A O 1
ATOM 690 N N . ARG A 1 92 ? 17.249 -7.211 7.048 1.00 80.88 92 ARG A N 1
ATOM 691 C CA . ARG A 1 92 ? 16.352 -6.484 7.963 1.00 80.88 92 ARG A CA 1
ATOM 692 C C . ARG A 1 92 ? 14.870 -6.817 7.782 1.00 80.88 92 ARG A C 1
ATOM 694 O O . ARG A 1 92 ? 14.091 -6.499 8.670 1.00 80.88 92 ARG A O 1
ATOM 701 N N . GLY A 1 93 ? 14.485 -7.434 6.665 1.00 79.12 93 GLY A N 1
ATOM 702 C CA . GLY A 1 93 ? 13.095 -7.787 6.360 1.00 79.12 93 GLY A CA 1
ATOM 703 C C . GLY A 1 93 ? 12.180 -6.582 6.120 1.00 79.12 93 GLY A C 1
ATOM 704 O O . GLY A 1 93 ? 10.968 -6.714 6.238 1.00 79.12 93 GLY A O 1
ATOM 705 N N . ILE A 1 94 ? 12.748 -5.412 5.813 1.00 82.19 94 ILE A N 1
ATOM 706 C CA . ILE A 1 94 ? 12.012 -4.172 5.545 1.00 82.19 94 ILE A CA 1
ATOM 707 C C . ILE A 1 94 ? 12.541 -3.517 4.273 1.00 82.19 94 ILE A C 1
ATOM 709 O O . ILE A 1 94 ? 13.744 -3.535 4.008 1.00 82.19 94 ILE A O 1
ATOM 713 N N . THR A 1 95 ? 11.648 -2.882 3.521 1.00 81.88 95 THR A N 1
ATOM 714 C CA . THR A 1 95 ? 11.998 -2.075 2.349 1.00 81.88 95 THR A CA 1
ATOM 715 C C . THR A 1 95 ? 12.734 -0.817 2.798 1.00 81.88 95 THR A C 1
ATOM 717 O O . THR A 1 95 ? 12.226 -0.055 3.628 1.00 81.88 95 THR A O 1
ATOM 720 N N . ILE A 1 96 ? 13.933 -0.595 2.263 1.00 82.38 96 ILE A N 1
ATOM 721 C CA . ILE A 1 96 ? 14.788 0.557 2.588 1.00 82.38 96 ILE A CA 1
ATOM 722 C C . ILE A 1 96 ? 14.774 1.532 1.413 1.00 82.38 96 ILE A C 1
ATOM 724 O O . ILE A 1 96 ? 14.636 2.746 1.598 1.00 82.38 96 ILE A O 1
ATOM 728 N N . ASN A 1 97 ? 14.893 1.003 0.199 1.00 84.38 97 ASN A N 1
ATOM 729 C CA . ASN A 1 97 ? 14.936 1.767 -1.034 1.00 84.38 97 ASN A CA 1
ATOM 730 C C . ASN A 1 97 ? 13.575 1.747 -1.726 1.00 84.38 97 ASN A C 1
ATOM 732 O O . ASN A 1 97 ? 12.874 0.742 -1.732 1.00 84.38 97 ASN A O 1
ATOM 736 N N . ALA A 1 98 ? 13.215 2.865 -2.354 1.00 84.19 98 ALA A N 1
ATOM 737 C CA . ALA A 1 98 ? 12.034 2.898 -3.200 1.00 84.19 98 ALA A CA 1
ATOM 738 C C . ALA A 1 98 ? 12.280 2.024 -4.441 1.00 84.19 98 ALA A C 1
ATOM 740 O O . ALA A 1 98 ? 13.184 2.306 -5.234 1.00 84.19 98 ALA A O 1
ATOM 741 N N . SER A 1 99 ? 11.507 0.951 -4.596 1.00 85.44 99 SER A N 1
ATOM 742 C CA . SER A 1 99 ? 11.650 0.027 -5.721 1.00 85.44 99 SER A CA 1
ATOM 743 C C . SER A 1 99 ? 10.631 0.359 -6.810 1.00 85.44 99 SER A C 1
ATOM 745 O O . SER A 1 99 ? 9.466 0.640 -6.535 1.00 85.44 99 SER A O 1
ATOM 747 N N . HIS A 1 100 ? 11.068 0.348 -8.071 1.00 87.06 100 HIS A N 1
ATOM 748 C CA . HIS A 1 100 ? 10.196 0.631 -9.209 1.00 87.06 100 HIS A CA 1
ATOM 749 C C . HIS A 1 100 ? 9.865 -0.649 -9.985 1.00 87.06 100 HIS A C 1
ATOM 751 O O . HIS A 1 100 ? 10.734 -1.426 -10.406 1.00 87.06 100 HIS A O 1
ATOM 757 N N . VAL A 1 101 ? 8.576 -0.862 -10.205 1.00 88.56 101 VAL A N 1
ATOM 758 C CA . VAL A 1 101 ? 8.014 -2.018 -10.892 1.00 88.56 101 VAL A CA 1
ATOM 759 C C . VAL A 1 101 ? 7.094 -1.529 -11.994 1.00 88.56 101 VAL A C 1
ATOM 761 O O . VAL A 1 101 ? 6.227 -0.698 -11.774 1.00 88.56 101 VAL A O 1
ATOM 764 N N . GLU A 1 102 ? 7.270 -2.045 -13.201 1.00 88.12 102 GLU A N 1
ATOM 765 C CA . GLU A 1 102 ? 6.438 -1.662 -14.337 1.00 88.12 102 GLU A CA 1
ATOM 766 C C . GLU A 1 102 ? 5.433 -2.761 -14.634 1.00 88.12 102 GLU A C 1
ATOM 768 O O . GLU A 1 102 ? 5.777 -3.949 -14.650 1.00 88.12 102 GLU A O 1
ATOM 773 N N . TYR A 1 103 ? 4.190 -2.360 -14.883 1.00 87.38 103 TYR A N 1
ATOM 774 C CA . TYR A 1 103 ? 3.173 -3.273 -15.362 1.00 87.38 103 TYR A CA 1
ATOM 775 C C . TYR A 1 103 ? 2.199 -2.631 -16.336 1.00 87.38 103 TYR A C 1
ATOM 777 O O . TYR A 1 103 ? 1.960 -1.426 -16.331 1.00 87.38 103 TYR A O 1
ATOM 785 N N . VAL A 1 104 ? 1.619 -3.460 -17.200 1.00 85.19 104 VAL A N 1
ATOM 786 C CA . VAL A 1 104 ? 0.735 -3.016 -18.271 1.00 85.19 104 VAL A CA 1
ATOM 787 C C . VAL A 1 104 ? -0.621 -3.670 -18.103 1.00 85.19 104 VAL A C 1
ATOM 789 O O . VAL A 1 104 ? -0.741 -4.876 -17.909 1.00 85.19 104 VAL A O 1
ATOM 792 N N . THR A 1 105 ? -1.651 -2.845 -18.211 1.00 84.69 105 THR A N 1
ATOM 793 C CA . THR A 1 105 ? -3.043 -3.281 -18.322 1.00 84.69 105 THR A CA 1
ATOM 794 C C . THR A 1 105 ? -3.512 -3.095 -19.769 1.00 84.69 105 THR A C 1
ATOM 796 O O . THR A 1 105 ? -2.821 -2.453 -20.574 1.00 84.69 105 THR A O 1
ATOM 799 N N . PRO A 1 106 ? -4.698 -3.602 -20.151 1.00 83.31 106 PRO A N 1
ATOM 800 C CA . PRO A 1 106 ? -5.256 -3.334 -21.474 1.00 83.31 106 PRO A CA 1
ATOM 801 C C . PRO A 1 106 ? -5.317 -1.832 -21.790 1.00 83.31 106 PRO A C 1
ATOM 803 O O . PRO A 1 106 ? -4.942 -1.430 -22.888 1.00 83.31 106 PRO A O 1
ATOM 806 N N . ASN A 1 107 ? -5.647 -1.006 -20.791 1.00 84.19 107 ASN A N 1
ATOM 807 C CA . ASN A 1 107 ? -5.918 0.419 -20.975 1.00 84.19 107 ASN A CA 1
ATOM 808 C C . ASN A 1 107 ? -4.688 1.327 -20.806 1.00 84.19 107 ASN A C 1
ATOM 810 O O . ASN A 1 107 ? -4.613 2.362 -21.466 1.00 84.19 107 ASN A O 1
ATOM 814 N N . ARG A 1 108 ? -3.749 1.002 -19.903 1.00 86.88 108 ARG A N 1
ATOM 815 C CA . ARG A 1 108 ? -2.665 1.921 -19.489 1.00 86.88 108 ARG A CA 1
ATOM 816 C C . ARG A 1 108 ? -1.370 1.197 -19.131 1.00 86.88 108 ARG A C 1
ATOM 818 O O . ARG A 1 108 ? -1.395 0.023 -18.749 1.00 86.88 108 ARG A O 1
ATOM 825 N N . HIS A 1 109 ? -0.257 1.922 -19.215 1.00 87.81 109 HIS A N 1
ATOM 826 C CA . HIS A 1 109 ? 1.023 1.504 -18.648 1.00 87.81 109 HIS A CA 1
ATOM 827 C C . HIS A 1 109 ? 1.194 2.145 -17.272 1.00 87.81 109 HIS A C 1
ATOM 829 O O . HIS A 1 109 ? 1.077 3.361 -17.136 1.00 87.81 109 HIS A O 1
ATOM 835 N N . TYR A 1 110 ? 1.517 1.344 -16.267 1.00 89.94 110 TYR A N 1
ATOM 836 C CA . TYR A 1 110 ? 1.741 1.805 -14.908 1.00 89.94 110 TYR A CA 1
ATOM 837 C C . TYR A 1 110 ? 3.209 1.630 -14.532 1.00 89.94 110 TYR A C 1
ATOM 839 O O . TYR A 1 110 ? 3.792 0.564 -14.740 1.00 89.94 110 TYR A O 1
ATOM 847 N N . SER A 1 111 ? 3.802 2.682 -13.976 1.00 89.50 111 SER A N 1
ATOM 848 C CA . SER A 1 111 ? 5.037 2.569 -13.202 1.00 89.50 111 SER A CA 1
ATOM 849 C C . SER A 1 111 ? 4.662 2.655 -11.735 1.00 89.50 111 SER A C 1
ATOM 851 O O . SER A 1 111 ? 4.092 3.645 -11.291 1.00 89.50 111 SER A O 1
ATOM 853 N N . HIS A 1 112 ? 4.926 1.580 -11.012 1.00 89.56 112 HIS A N 1
ATOM 854 C CA . HIS A 1 112 ? 4.607 1.423 -9.612 1.00 89.56 112 HIS A CA 1
ATOM 855 C C . HIS A 1 112 ? 5.854 1.620 -8.757 1.00 89.56 112 HIS A C 1
ATOM 857 O O . HIS A 1 112 ? 6.851 0.936 -8.975 1.00 89.56 112 HIS A O 1
ATOM 863 N N . THR A 1 113 ? 5.804 2.530 -7.797 1.00 89.75 113 THR A N 1
ATOM 864 C CA . THR A 1 113 ? 6.877 2.773 -6.832 1.00 89.75 113 THR A CA 1
ATOM 865 C C . THR A 1 113 ? 6.454 2.229 -5.478 1.00 89.75 113 THR A C 1
ATOM 867 O O . THR A 1 113 ? 5.478 2.710 -4.906 1.00 89.75 113 THR A O 1
ATOM 870 N N . ASP A 1 114 ? 7.181 1.250 -4.952 1.00 89.94 114 ASP A N 1
ATOM 871 C CA . ASP A 1 114 ? 6.968 0.774 -3.588 1.00 89.94 114 ASP A CA 1
ATOM 872 C C . ASP A 1 114 ? 7.731 1.672 -2.615 1.00 89.94 114 ASP A C 1
ATOM 874 O O . ASP A 1 114 ? 8.955 1.792 -2.706 1.00 89.94 114 ASP A O 1
ATOM 878 N N . CYS A 1 115 ? 7.014 2.359 -1.725 1.00 88.38 115 CYS A N 1
ATOM 879 C CA . CYS A 1 115 ? 7.628 3.263 -0.758 1.00 88.38 115 CYS A CA 1
ATOM 880 C C . CYS A 1 115 ? 7.840 2.568 0.599 1.00 88.38 115 CYS A C 1
ATOM 882 O O . CYS A 1 115 ? 6.958 1.842 1.068 1.00 88.38 115 CYS A O 1
ATOM 884 N N . PRO A 1 116 ? 8.960 2.838 1.297 1.00 88.19 116 PRO A N 1
ATOM 885 C CA . PRO A 1 116 ? 9.200 2.295 2.630 1.00 88.19 116 PRO A CA 1
ATOM 886 C C . PRO A 1 116 ? 8.253 2.921 3.668 1.00 88.19 116 PRO A C 1
ATOM 888 O O . PRO A 1 116 ? 7.851 4.076 3.545 1.00 88.19 116 PRO A O 1
ATOM 891 N N . GLY A 1 117 ? 7.887 2.154 4.704 1.00 84.25 117 GLY A N 1
ATOM 892 C CA . GLY A 1 117 ? 6.997 2.626 5.785 1.00 84.25 117 GLY A CA 1
ATOM 893 C C . GLY A 1 117 ? 7.665 2.901 7.125 1.00 84.25 117 GLY A C 1
ATOM 894 O O . GLY A 1 117 ? 6.991 3.360 8.041 1.00 84.25 117 GLY A O 1
ATOM 895 N N . HIS A 1 118 ? 8.949 2.572 7.267 1.00 86.44 118 HIS A N 1
ATOM 896 C CA . HIS A 1 118 ? 9.667 2.734 8.529 1.00 86.44 118 HIS A CA 1
ATOM 897 C C . HIS A 1 118 ? 10.000 4.205 8.778 1.00 86.44 118 HIS A C 1
ATOM 899 O O . HIS A 1 118 ? 10.390 4.914 7.848 1.00 86.44 118 HIS A O 1
ATOM 905 N N . ALA A 1 119 ? 9.914 4.646 10.036 1.00 83.25 119 ALA A N 1
ATOM 906 C CA . ALA A 1 119 ? 10.181 6.029 10.438 1.00 83.25 119 ALA A CA 1
ATOM 907 C C . ALA A 1 119 ? 11.574 6.516 9.988 1.00 83.25 119 ALA A C 1
ATOM 909 O O . ALA A 1 119 ? 11.709 7.581 9.387 1.00 83.25 119 ALA A O 1
ATOM 910 N N . ASP A 1 120 ? 12.601 5.687 10.182 1.00 87.12 120 ASP A N 1
ATOM 911 C CA . ASP A 1 120 ? 13.977 5.979 9.751 1.00 87.12 120 ASP A CA 1
ATOM 912 C C . ASP A 1 120 ? 14.132 6.194 8.232 1.00 87.12 120 ASP A C 1
ATOM 914 O O . ASP A 1 120 ? 15.034 6.912 7.795 1.00 87.12 120 ASP A O 1
ATOM 918 N N . TYR A 1 121 ? 13.237 5.621 7.419 1.00 86.25 121 TYR A N 1
ATOM 919 C CA . TYR A 1 121 ? 13.297 5.660 5.952 1.00 86.25 121 TYR A CA 1
ATOM 920 C C . TYR A 1 121 ? 12.261 6.597 5.318 1.00 86.25 121 TYR A C 1
ATOM 922 O O . TYR A 1 121 ? 12.087 6.602 4.097 1.00 86.25 121 TYR A O 1
ATOM 930 N N . VAL A 1 122 ? 11.638 7.474 6.112 1.00 86.44 122 VAL A N 1
ATOM 931 C CA . VAL A 1 122 ? 10.679 8.488 5.629 1.00 86.44 122 VAL A CA 1
ATOM 932 C C . VAL A 1 122 ? 11.281 9.388 4.542 1.00 86.44 122 VAL A C 1
ATOM 934 O O . VAL A 1 122 ? 10.574 9.829 3.643 1.00 86.44 122 VAL A O 1
ATOM 937 N N . LYS A 1 123 ? 12.598 9.624 4.543 1.00 88.06 123 LYS A N 1
ATOM 938 C CA . LYS A 1 123 ? 13.258 10.416 3.487 1.00 88.06 123 LYS A CA 1
ATOM 939 C C . LYS A 1 123 ? 13.126 9.776 2.103 1.00 88.06 123 LYS A C 1
ATOM 941 O O . LYS A 1 123 ? 12.840 10.478 1.139 1.00 88.06 123 LYS A O 1
ATOM 946 N N . ASN A 1 124 ? 13.294 8.457 2.027 1.00 87.38 124 ASN A N 1
ATOM 947 C CA . ASN A 1 124 ? 13.174 7.696 0.783 1.00 87.38 124 ASN A CA 1
ATOM 948 C C . ASN A 1 124 ? 11.710 7.574 0.349 1.00 87.38 124 ASN A C 1
ATOM 950 O O . ASN A 1 124 ? 11.404 7.564 -0.840 1.00 87.38 124 ASN A O 1
ATOM 954 N N . MET A 1 125 ? 10.797 7.533 1.319 1.00 87.56 125 MET A N 1
ATOM 955 C CA . MET A 1 125 ? 9.368 7.628 1.059 1.00 87.56 125 MET A CA 1
ATOM 956 C C . MET A 1 125 ? 9.023 8.980 0.422 1.00 87.56 125 MET A C 1
ATOM 958 O O . MET A 1 125 ? 8.443 8.992 -0.653 1.00 87.56 125 MET A O 1
ATOM 962 N N . ILE A 1 126 ? 9.433 10.111 1.009 1.00 89.00 126 ILE A N 1
ATOM 963 C CA . ILE A 1 126 ? 9.121 11.456 0.486 1.00 89.00 126 ILE A CA 1
ATOM 964 C C . ILE A 1 126 ? 9.609 11.626 -0.960 1.00 89.00 126 ILE A C 1
ATOM 966 O O . ILE A 1 126 ? 8.875 12.147 -1.801 1.00 89.00 126 ILE A O 1
ATOM 970 N N . THR A 1 127 ? 10.828 11.173 -1.266 1.00 89.25 127 THR A N 1
ATOM 971 C CA . THR A 1 127 ? 11.372 11.255 -2.630 1.00 89.25 127 THR A CA 1
ATOM 972 C C . THR A 1 127 ? 10.658 10.317 -3.603 1.00 89.25 127 THR A C 1
ATOM 974 O O . THR A 1 127 ? 10.469 10.692 -4.760 1.00 89.25 127 THR A O 1
ATOM 977 N N . GLY A 1 128 ? 10.217 9.141 -3.143 1.00 85.00 128 GLY A N 1
ATOM 978 C CA . GLY A 1 128 ? 9.406 8.209 -3.927 1.00 85.00 128 GLY A CA 1
ATOM 979 C C . GLY A 1 128 ? 8.010 8.755 -4.235 1.00 85.00 128 GLY A C 1
ATOM 980 O O . GLY A 1 128 ? 7.572 8.706 -5.383 1.00 85.00 128 GLY A O 1
ATOM 981 N N . THR A 1 129 ? 7.337 9.347 -3.243 1.00 82.25 129 THR A N 1
ATOM 982 C CA . THR A 1 129 ? 5.979 9.892 -3.389 1.00 82.25 129 THR A CA 1
ATOM 983 C C . THR A 1 129 ? 5.932 11.109 -4.308 1.00 82.25 129 THR A C 1
ATOM 985 O O . THR A 1 129 ? 4.944 11.309 -5.009 1.00 82.25 129 THR A O 1
ATOM 988 N N . ALA A 1 130 ? 7.002 11.909 -4.354 1.00 85.88 130 ALA A N 1
ATOM 989 C CA . ALA A 1 130 ? 7.081 13.092 -5.213 1.00 85.88 130 ALA A CA 1
ATOM 990 C C . ALA A 1 130 ? 6.977 12.772 -6.717 1.00 85.88 130 ALA A C 1
ATOM 992 O O . ALA A 1 130 ? 6.682 13.659 -7.513 1.00 85.88 130 ALA A O 1
ATOM 993 N N . GLN A 1 131 ? 7.229 11.520 -7.110 1.00 83.38 131 GLN A N 1
ATOM 994 C CA . GLN A 1 131 ? 7.158 11.063 -8.499 1.00 83.38 131 GLN A CA 1
ATOM 995 C C . GLN A 1 131 ? 5.780 10.500 -8.880 1.00 83.38 131 GLN A C 1
ATOM 997 O O . GLN A 1 131 ? 5.595 10.078 -10.021 1.00 83.38 131 GLN A O 1
ATOM 1002 N N . LEU A 1 132 ? 4.836 10.433 -7.936 1.00 84.50 132 LEU A N 1
ATOM 1003 C CA . LEU A 1 132 ? 3.563 9.744 -8.116 1.00 84.50 132 LEU A CA 1
ATOM 1004 C C . LEU A 1 132 ? 2.456 10.680 -8.596 1.00 84.50 132 LEU A C 1
ATOM 1006 O O . LEU A 1 132 ? 2.239 11.747 -8.028 1.00 84.50 132 LEU A O 1
ATOM 1010 N N . ASP A 1 133 ? 1.689 10.208 -9.578 1.00 86.69 133 ASP A N 1
ATOM 1011 C CA . ASP A 1 133 ? 0.439 10.835 -10.014 1.00 86.69 133 ASP A CA 1
ATOM 1012 C C . ASP A 1 133 ? -0.746 10.378 -9.139 1.00 86.69 133 ASP A C 1
ATOM 1014 O O . ASP A 1 133 ? -1.756 11.071 -9.026 1.00 86.69 133 ASP A O 1
ATOM 1018 N N . GLY A 1 134 ? -0.630 9.204 -8.504 1.00 83.25 134 GLY A N 1
ATOM 1019 C CA . GLY A 1 134 ? -1.607 8.674 -7.553 1.00 83.25 134 GLY A CA 1
ATOM 1020 C C . GLY A 1 134 ? -0.987 7.682 -6.569 1.00 83.25 134 GLY A C 1
ATOM 1021 O O . GLY A 1 134 ? 0.027 7.052 -6.858 1.00 83.25 134 GLY A O 1
ATOM 1022 N N . CYS A 1 135 ? -1.590 7.517 -5.392 1.00 83.31 135 CYS A N 1
ATOM 1023 C CA . CYS A 1 135 ? -1.105 6.574 -4.385 1.00 83.31 135 CYS A CA 1
ATOM 1024 C C . CYS A 1 135 ? -2.150 5.515 -4.023 1.00 83.31 135 CYS A C 1
ATOM 1026 O O . CYS A 1 135 ? -3.358 5.738 -4.097 1.00 83.31 135 CYS A O 1
ATOM 1028 N N . ILE A 1 136 ? -1.654 4.348 -3.627 1.00 86.81 136 ILE A N 1
ATOM 1029 C CA . ILE A 1 136 ? -2.415 3.255 -3.040 1.00 86.81 136 ILE A CA 1
ATOM 1030 C C . ILE A 1 136 ? -2.073 3.254 -1.555 1.00 86.81 136 ILE A C 1
ATOM 1032 O O . ILE A 1 136 ? -0.960 2.896 -1.167 1.00 86.81 136 ILE A O 1
ATOM 1036 N N . LEU A 1 137 ? -3.021 3.686 -0.727 1.00 85.00 137 LEU A N 1
ATOM 1037 C CA . LEU A 1 137 ? -2.875 3.630 0.719 1.00 85.00 137 LEU A CA 1
ATOM 1038 C C . LEU A 1 137 ? -3.200 2.215 1.207 1.00 85.00 137 LEU A C 1
ATOM 1040 O O . LEU A 1 137 ? -4.312 1.724 1.025 1.00 85.00 137 LEU A O 1
ATOM 1044 N N . VAL A 1 138 ? -2.222 1.576 1.835 1.00 83.19 138 VAL A N 1
ATOM 1045 C CA . VAL A 1 138 ? -2.337 0.244 2.419 1.00 83.19 138 VAL A CA 1
ATOM 1046 C C . VAL A 1 138 ? -2.532 0.394 3.922 1.00 83.19 138 VAL A C 1
ATOM 1048 O O . VAL A 1 138 ? -1.610 0.765 4.658 1.00 83.19 138 VAL A O 1
ATOM 1051 N N . VAL A 1 139 ? -3.750 0.115 4.375 1.00 80.19 139 VAL A N 1
ATOM 1052 C CA . VAL A 1 139 ? -4.134 0.143 5.789 1.00 80.19 139 VAL A CA 1
ATOM 1053 C C . VAL A 1 139 ? -4.427 -1.285 6.224 1.00 80.19 139 VAL A C 1
ATOM 1055 O O . VAL A 1 139 ? -5.344 -1.911 5.699 1.00 80.19 139 VAL A O 1
ATOM 1058 N N . ALA A 1 140 ? -3.641 -1.795 7.168 1.00 63.22 140 ALA A N 1
ATOM 1059 C CA . ALA A 1 140 ? -3.909 -3.059 7.833 1.00 63.22 140 ALA A CA 1
ATOM 1060 C C . ALA A 1 140 ? -4.454 -2.778 9.241 1.00 63.22 140 ALA A C 1
ATOM 1062 O O . ALA A 1 140 ? -3.787 -3.017 10.235 1.00 63.22 140 ALA A O 1
ATOM 1063 N N . GLU A 1 141 ? -5.676 -2.255 9.324 1.00 51.69 141 GLU A N 1
ATOM 1064 C CA . GLU A 1 141 ? -6.506 -2.400 10.527 1.00 51.69 141 GLU A CA 1
ATOM 1065 C C . GLU A 1 141 ? -7.588 -3.428 10.199 1.00 51.69 141 GLU A C 1
ATOM 1067 O O . GLU A 1 141 ? -8.720 -3.109 9.848 1.00 51.69 141 GLU A O 1
ATOM 1072 N N . MET A 1 142 ? -7.202 -4.699 10.224 1.00 51.53 142 MET A N 1
ATOM 1073 C CA . MET A 1 142 ? -8.144 -5.813 10.224 1.00 51.53 142 MET A CA 1
ATOM 1074 C C . MET A 1 142 ? -7.994 -6.484 11.583 1.00 51.53 142 MET A C 1
ATOM 1076 O O . MET A 1 142 ? -7.068 -7.265 11.763 1.00 51.53 142 MET A O 1
ATOM 1080 N N . ILE A 1 143 ? -8.880 -6.154 12.531 1.00 50.38 143 ILE A N 1
ATOM 1081 C CA . ILE A 1 143 ? -8.996 -6.897 13.794 1.00 50.38 143 ILE A CA 1
ATOM 1082 C C . ILE A 1 143 ? -9.343 -8.337 13.419 1.00 50.38 143 ILE A C 1
ATOM 1084 O O . ILE A 1 143 ? -10.409 -8.590 12.841 1.00 50.38 143 ILE A O 1
ATOM 1088 N N . MET A 1 144 ? -8.444 -9.281 13.698 1.00 60.38 144 MET A N 1
ATOM 1089 C CA . MET A 1 144 ? -8.746 -10.689 13.471 1.00 60.38 144 MET A CA 1
ATOM 1090 C C . MET A 1 144 ? -9.703 -11.205 14.556 1.00 60.38 144 MET A C 1
ATOM 1092 O O . MET A 1 144 ? -9.628 -10.782 15.713 1.00 60.38 144 MET A O 1
ATOM 1096 N N . PRO A 1 145 ? -10.614 -12.141 14.231 1.00 53.88 145 PRO A N 1
ATOM 1097 C CA . PRO A 1 145 ? -11.451 -12.771 15.245 1.00 53.88 145 PRO A CA 1
ATOM 1098 C C . PRO A 1 145 ? -10.568 -13.524 16.252 1.00 53.8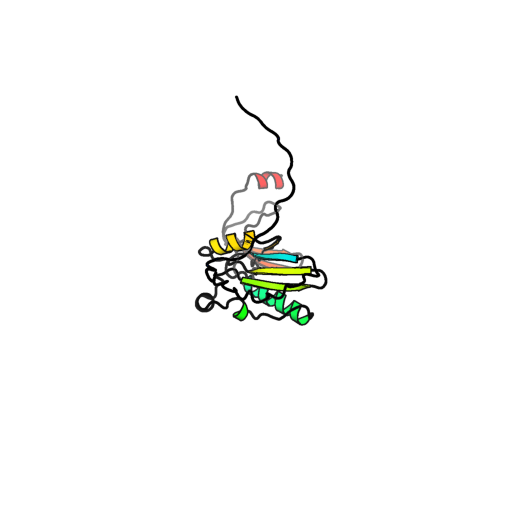8 145 PRO A C 1
ATOM 1100 O O . PRO A 1 145 ? -9.996 -14.562 15.923 1.00 53.88 145 PRO A O 1
ATOM 1103 N N . GLY A 1 146 ? -10.467 -12.994 17.474 1.00 65.88 146 GLY A N 1
ATOM 1104 C CA . GLY A 1 146 ? -9.625 -13.529 18.552 1.00 65.88 146 GLY A CA 1
ATOM 1105 C C . GLY A 1 146 ? -8.569 -12.557 19.088 1.00 65.88 146 GLY A C 1
ATOM 1106 O O . GLY A 1 146 ? -7.932 -12.880 20.085 1.00 65.88 146 GLY A O 1
ATOM 1107 N N . GLU A 1 147 ? -8.394 -11.390 18.465 1.00 72.00 147 GLU A N 1
ATOM 1108 C CA . GLU A 1 147 ? -7.531 -10.326 18.984 1.00 72.00 147 GLU A CA 1
ATOM 1109 C C . GLU A 1 147 ? -8.301 -9.393 19.926 1.00 72.00 147 GLU A C 1
ATOM 1111 O O . GLU A 1 147 ? -9.441 -9.003 19.656 1.00 72.00 147 GLU A O 1
ATOM 1116 N N . ASP A 1 148 ? -7.661 -9.020 21.035 1.00 69.00 148 ASP A N 1
ATOM 1117 C CA . ASP A 1 148 ? -8.196 -8.041 21.975 1.00 69.00 148 ASP A CA 1
ATOM 1118 C C . ASP A 1 148 ? -7.968 -6.626 21.422 1.00 69.00 148 ASP A C 1
ATOM 1120 O O . ASP A 1 148 ? -6.831 -6.185 21.255 1.00 69.00 148 ASP A O 1
ATOM 1124 N N . ALA A 1 149 ? -9.055 -5.899 21.153 1.00 71.19 149 ALA A N 1
ATOM 1125 C CA . ALA A 1 149 ? -9.013 -4.527 20.654 1.00 71.19 149 ALA A CA 1
ATOM 1126 C C . ALA A 1 149 ? -9.725 -3.565 21.617 1.00 71.19 149 ALA A C 1
ATOM 1128 O O . ALA A 1 149 ? -10.840 -3.825 22.077 1.00 71.19 149 ALA A O 1
ATOM 1129 N N . SER A 1 150 ? -9.098 -2.423 21.902 1.00 72.75 150 SER A N 1
ATOM 1130 C CA . SER A 1 150 ? -9.721 -1.321 22.640 1.00 72.75 150 SER A CA 1
ATOM 1131 C C . SER A 1 150 ? -10.519 -0.439 21.680 1.00 72.75 150 SER A C 1
ATOM 1133 O O . SER A 1 150 ? -9.941 0.176 20.785 1.00 72.75 150 SER A O 1
ATOM 1135 N N . LEU A 1 151 ? -11.836 -0.361 21.873 1.00 73.94 151 LEU A N 1
ATOM 1136 C CA . LEU A 1 151 ? -12.746 0.420 21.034 1.00 73.94 151 LEU A CA 1
ATOM 1137 C C . LEU A 1 151 ? -13.393 1.539 21.853 1.00 73.94 151 LEU A C 1
ATOM 1139 O O . LEU A 1 151 ? -13.833 1.312 22.980 1.00 73.94 151 LEU A O 1
ATOM 1143 N N . ILE A 1 152 ? -13.502 2.728 21.263 1.00 80.69 152 ILE A N 1
ATOM 1144 C CA . ILE A 1 152 ? -14.317 3.819 21.804 1.00 80.69 152 ILE A CA 1
ATOM 1145 C C . ILE A 1 152 ? -15.712 3.683 21.192 1.00 80.69 152 ILE A C 1
ATOM 1147 O O . ILE A 1 152 ? -15.878 3.804 19.980 1.00 80.69 152 ILE A O 1
ATOM 1151 N N . LEU A 1 153 ? -16.708 3.377 22.023 1.00 73.31 153 LEU A N 1
ATOM 1152 C CA . LEU A 1 153 ? -18.089 3.161 21.594 1.00 73.31 153 LEU A CA 1
ATOM 1153 C C . LEU A 1 153 ? -18.960 4.343 22.018 1.00 73.31 153 LEU A C 1
ATOM 1155 O O . LEU A 1 153 ? -19.178 4.557 23.210 1.00 73.31 153 LEU A O 1
ATOM 1159 N N . THR A 1 154 ? -19.514 5.061 21.044 1.00 76.69 154 THR A N 1
ATOM 1160 C CA . THR A 1 154 ? -20.571 6.048 21.285 1.00 76.69 154 THR A CA 1
ATOM 1161 C C . THR A 1 154 ? -21.919 5.341 21.199 1.00 76.69 154 THR A C 1
ATOM 1163 O O . THR A 1 154 ? -22.259 4.728 20.185 1.00 76.69 154 THR A O 1
ATOM 1166 N N . LEU A 1 155 ? -22.684 5.367 22.288 1.00 78.38 155 LEU A N 1
ATOM 1167 C CA . LEU A 1 155 ? -24.036 4.807 22.313 1.00 78.38 155 LEU A CA 1
ATOM 1168 C C . LEU A 1 155 ? -25.011 5.733 21.556 1.00 78.38 155 LEU A C 1
ATOM 1170 O O . LEU A 1 155 ? -24.625 6.793 21.087 1.00 78.38 155 LEU A O 1
ATOM 1174 N N . ARG A 1 156 ? -26.275 5.329 21.389 1.00 72.94 156 ARG A N 1
ATOM 1175 C CA . ARG A 1 156 ? -27.340 6.199 20.836 1.00 72.94 156 ARG A CA 1
ATOM 1176 C C . ARG A 1 156 ? -28.336 6.683 21.895 1.00 72.94 156 ARG A C 1
ATOM 1178 O O . ARG A 1 156 ? -29.017 7.677 21.680 1.00 72.94 156 ARG A O 1
ATOM 1185 N N . GLN A 1 157 ? -28.482 5.932 22.991 1.00 75.25 157 GLN A N 1
ATOM 1186 C CA . GLN A 1 157 ? -29.358 6.258 24.126 1.00 75.25 157 GLN A CA 1
ATOM 1187 C C . GLN A 1 157 ? -28.635 6.063 25.466 1.00 75.25 157 GLN A C 1
ATOM 1189 O O . GLN A 1 157 ? -27.716 5.237 25.528 1.00 75.25 157 GLN A O 1
ATOM 1194 N N . PRO A 1 158 ? -28.962 6.871 26.502 1.00 72.94 158 PRO A N 1
ATOM 1195 C CA . PRO A 1 158 ? -28.052 7.014 27.627 1.00 72.94 158 PRO A CA 1
ATOM 1196 C C . PRO A 1 158 ? -28.282 5.810 28.512 1.00 72.94 158 PRO A C 1
ATOM 1198 O O . PRO A 1 158 ? -29.390 5.578 28.990 1.00 72.94 158 PRO A O 1
ATOM 1201 N N . MET A 1 159 ? -27.240 5.003 28.663 1.00 77.00 159 MET A N 1
ATOM 1202 C CA . MET A 1 159 ? -27.289 3.790 29.461 1.00 77.00 159 MET A CA 1
ATOM 1203 C C . MET A 1 159 ? -26.313 3.906 30.617 1.00 77.00 159 MET A C 1
ATOM 1205 O O . MET A 1 159 ? -25.205 4.419 30.469 1.00 77.00 159 MET A O 1
ATOM 1209 N N . VAL A 1 160 ? -26.738 3.408 31.774 1.00 83.44 160 VAL A N 1
ATOM 1210 C CA . VAL A 1 160 ? -25.873 3.289 32.943 1.00 83.44 160 VAL A CA 1
ATOM 1211 C C . VAL A 1 160 ? -24.915 2.126 32.692 1.00 83.44 160 VAL A C 1
ATOM 1213 O O . VAL A 1 160 ? -25.357 0.994 32.494 1.00 83.44 160 VAL A O 1
ATOM 1216 N N . LEU A 1 161 ? -23.616 2.424 32.665 1.00 84.19 161 LEU A N 1
ATOM 1217 C CA . LEU A 1 161 ? -22.538 1.449 32.522 1.00 84.19 161 LEU A CA 1
ATOM 1218 C C . LEU A 1 161 ? -21.612 1.511 33.737 1.00 84.19 161 LEU A C 1
ATOM 1220 O O . LEU A 1 161 ? -21.367 2.589 34.276 1.00 84.19 161 LEU A O 1
ATOM 1224 N N . GLU A 1 162 ? -21.059 0.366 34.126 1.00 87.31 162 GLU A N 1
ATOM 1225 C CA . GLU A 1 162 ? -20.038 0.262 35.173 1.00 87.31 162 GLU A CA 1
ATOM 1226 C C . GLU A 1 162 ? -18.702 -0.224 34.593 1.00 87.31 162 GLU A C 1
ATOM 1228 O O . GLU A 1 162 ? -18.660 -1.053 33.679 1.00 87.31 162 GLU A O 1
ATOM 1233 N N . LYS A 1 163 ? -17.578 0.262 35.138 1.00 87.44 163 LYS A N 1
ATOM 1234 C CA . LYS A 1 163 ? -16.252 -0.266 34.779 1.00 87.44 163 LYS A CA 1
ATOM 1235 C C . LYS A 1 163 ? -16.165 -1.739 35.196 1.00 87.44 163 LYS A C 1
ATOM 1237 O O . LYS A 1 163 ? -16.459 -2.082 36.336 1.00 87.44 163 LYS A O 1
ATOM 1242 N N . GLY A 1 164 ? -15.756 -2.606 34.276 1.00 87.12 164 GLY A N 1
ATOM 1243 C CA . GLY A 1 164 ? -15.733 -4.061 34.446 1.00 87.12 164 GLY A CA 1
ATOM 1244 C C . GLY A 1 164 ? -17.016 -4.775 34.005 1.00 87.12 164 GLY A C 1
ATOM 1245 O O . GLY A 1 164 ? -17.059 -6.008 34.021 1.00 87.12 164 GLY A O 1
ATOM 1246 N N . GLN A 1 165 ? -18.045 -4.046 33.566 1.00 89.31 165 GLN A N 1
ATOM 1247 C CA . GLN A 1 165 ? -19.258 -4.648 33.019 1.00 89.31 165 GLN A CA 1
ATOM 1248 C C . GLN A 1 165 ? -18.957 -5.364 31.694 1.00 89.31 165 GLN A C 1
ATOM 1250 O O . GLN A 1 165 ? -18.309 -4.817 30.801 1.00 89.31 165 GLN A O 1
ATOM 1255 N N . ARG A 1 166 ? -19.434 -6.607 31.558 1.00 88.69 166 ARG A N 1
ATOM 1256 C CA . ARG A 1 166 ? -19.343 -7.377 30.308 1.00 88.69 166 ARG A CA 1
ATOM 1257 C C . ARG A 1 166 ? -20.470 -6.972 29.365 1.00 88.69 166 ARG A C 1
ATOM 1259 O O . ARG A 1 166 ? -21.620 -6.883 29.791 1.00 88.69 166 ARG A O 1
ATOM 1266 N N . PHE A 1 167 ? -20.157 -6.794 28.088 1.00 86.81 167 PHE A N 1
ATOM 1267 C CA . PHE A 1 167 ? -21.140 -6.505 27.047 1.00 86.81 167 PHE A CA 1
ATOM 1268 C C . PHE A 1 167 ? -20.941 -7.415 25.835 1.00 86.81 167 PHE A C 1
ATOM 1270 O O . PHE A 1 167 ? -19.864 -7.970 25.612 1.00 86.81 167 PHE A O 1
ATOM 1277 N N . THR A 1 168 ? -21.996 -7.573 25.041 1.00 87.62 168 THR A N 1
ATOM 1278 C CA . THR A 1 168 ? -21.950 -8.306 23.775 1.00 87.62 168 THR A CA 1
ATOM 1279 C C . THR A 1 168 ? -22.462 -7.403 22.663 1.00 87.62 168 THR A C 1
ATOM 1281 O O . THR A 1 168 ? -23.596 -6.929 22.741 1.00 87.62 168 THR A O 1
ATOM 1284 N N . LEU A 1 169 ? -21.654 -7.178 21.631 1.00 85.00 169 LEU A N 1
ATOM 1285 C CA . LEU A 1 169 ? -22.068 -6.470 20.425 1.00 85.00 169 LEU A CA 1
ATOM 1286 C C . LEU A 1 169 ? -22.806 -7.449 19.518 1.00 85.00 169 LEU A C 1
ATOM 1288 O O . LEU A 1 169 ? -22.285 -8.517 19.187 1.00 85.00 169 LEU A O 1
ATOM 1292 N N . ARG A 1 170 ? -24.028 -7.092 19.127 1.00 87.88 170 ARG A N 1
ATOM 1293 C CA . ARG A 1 170 ? -24.863 -7.885 18.223 1.00 87.88 170 ARG A CA 1
ATOM 1294 C C . ARG A 1 170 ? -25.303 -7.017 17.054 1.00 87.88 170 ARG A C 1
ATOM 1296 O O . ARG A 1 170 ? -25.749 -5.896 17.272 1.00 87.88 170 ARG A O 1
ATOM 1303 N N . ASP A 1 171 ? -25.222 -7.564 15.849 1.00 86.75 171 ASP A N 1
ATOM 1304 C CA . ASP A 1 171 ? -25.847 -7.004 14.651 1.00 86.75 171 ASP A CA 1
ATOM 1305 C C . ASP A 1 171 ? -26.961 -7.954 14.203 1.00 86.75 171 ASP A C 1
ATOM 1307 O O . ASP A 1 171 ? -26.732 -9.088 13.759 1.00 86.75 171 ASP A O 1
ATOM 1311 N N . GLY A 1 172 ? -28.198 -7.533 14.477 1.00 86.50 172 GLY A N 1
ATOM 1312 C CA . GLY A 1 172 ? -29.391 -8.366 14.370 1.00 86.50 172 GLY A CA 1
ATOM 1313 C C . GLY A 1 172 ? -29.270 -9.659 15.185 1.00 86.50 172 GLY A C 1
ATOM 1314 O O . GLY A 1 172 ? -29.175 -9.647 16.414 1.00 86.50 172 GLY A O 1
ATOM 1315 N N . ASN A 1 173 ? -29.261 -10.800 14.491 1.00 87.81 173 ASN A N 1
ATOM 1316 C CA . ASN A 1 173 ? -29.186 -12.123 15.120 1.00 87.81 173 ASN A CA 1
ATOM 1317 C C . ASN A 1 173 ? -27.754 -12.647 15.313 1.00 87.81 173 ASN A C 1
ATOM 1319 O O . ASN A 1 173 ? -27.593 -13.739 15.861 1.00 87.81 173 ASN A O 1
ATOM 1323 N N . ARG A 1 174 ? -26.718 -11.910 14.893 1.00 83.12 174 ARG A N 1
ATOM 1324 C CA . ARG A 1 174 ? -25.319 -12.359 14.967 1.00 83.12 174 ARG A CA 1
ATOM 1325 C C . ARG A 1 174 ? -24.557 -11.604 16.052 1.00 83.12 174 ARG A C 1
ATOM 1327 O O . ARG A 1 174 ? -24.640 -10.385 16.137 1.00 83.12 174 ARG A O 1
ATOM 1334 N N . THR A 1 175 ? -23.808 -12.330 16.879 1.00 86.69 175 THR A N 1
ATOM 1335 C CA . THR A 1 175 ? -22.875 -11.734 17.845 1.00 86.69 175 THR A CA 1
ATOM 1336 C C . THR A 1 175 ? -21.590 -11.364 17.114 1.00 86.69 175 THR A C 1
ATOM 1338 O O . THR A 1 175 ? -20.939 -12.241 16.554 1.00 86.69 175 THR A O 1
ATOM 1341 N N . ILE A 1 176 ? -21.253 -10.075 17.107 1.00 84.19 176 ILE A N 1
ATOM 1342 C CA . ILE A 1 176 ? -20.030 -9.542 16.495 1.00 84.19 176 ILE A CA 1
ATOM 1343 C C . ILE A 1 176 ? -18.854 -9.660 17.466 1.00 84.19 176 ILE A C 1
ATOM 1345 O O . ILE A 1 176 ? -17.735 -9.928 17.045 1.00 84.19 176 ILE A O 1
ATOM 1349 N N . GLY A 1 177 ? -19.098 -9.491 18.767 1.00 83.75 177 GLY A N 1
ATOM 1350 C CA . GLY A 1 177 ? -18.028 -9.548 19.754 1.00 83.75 177 GLY A CA 1
ATOM 1351 C C . GLY A 1 177 ? -18.521 -9.500 21.189 1.00 83.75 177 GLY A C 1
ATOM 1352 O O . GLY A 1 177 ? -19.674 -9.166 21.470 1.00 83.75 177 GLY A O 1
ATOM 1353 N N . THR A 1 178 ? -17.625 -9.838 22.105 1.00 85.56 178 THR A N 1
ATOM 1354 C CA . THR A 1 178 ? -17.833 -9.751 23.552 1.00 85.56 178 THR A CA 1
ATOM 1355 C C . THR A 1 178 ? -16.710 -8.926 24.153 1.00 85.56 178 THR A C 1
ATOM 1357 O O . THR A 1 178 ? -15.557 -9.153 23.803 1.00 85.56 178 THR A O 1
ATOM 1360 N N . GLY A 1 179 ? -17.031 -7.996 25.047 1.00 88.00 179 GLY A N 1
ATOM 1361 C CA . GLY A 1 179 ? -16.051 -7.076 25.617 1.00 88.00 179 GLY A CA 1
ATOM 1362 C C . GLY A 1 179 ? -16.296 -6.768 27.089 1.00 88.00 179 GLY A C 1
ATOM 1363 O O . GLY A 1 179 ? -17.312 -7.157 27.672 1.00 88.00 179 GLY A O 1
ATOM 1364 N N . LEU A 1 180 ? -15.336 -6.065 27.683 1.00 89.94 180 LEU A N 1
ATOM 1365 C CA . LEU A 1 180 ? -15.381 -5.519 29.036 1.00 89.94 180 LEU A CA 1
ATOM 1366 C C . LEU A 1 180 ? -15.273 -3.998 28.947 1.00 89.94 180 LEU A C 1
ATOM 1368 O O . LEU A 1 180 ? -14.442 -3.481 28.204 1.00 89.94 180 LEU A O 1
ATOM 1372 N N . VAL A 1 181 ? -16.094 -3.280 29.710 1.00 88.75 181 VAL A N 1
ATOM 1373 C CA . VAL A 1 181 ? -15.976 -1.822 29.830 1.00 88.75 181 VAL A CA 1
ATOM 1374 C C . VAL A 1 181 ? -14.728 -1.507 30.653 1.00 88.75 181 VAL A C 1
ATOM 1376 O O . VAL A 1 181 ? -14.696 -1.767 31.854 1.00 88.75 181 VAL A O 1
ATOM 1379 N N . THR A 1 182 ? -13.690 -0.966 30.023 1.00 86.56 182 THR A N 1
ATOM 1380 C CA . THR A 1 182 ? -12.442 -0.581 30.700 1.00 86.56 182 THR A CA 1
ATOM 1381 C C . THR A 1 182 ? -12.587 0.778 31.377 1.00 86.56 182 THR A C 1
ATOM 1383 O O . THR A 1 182 ? -12.327 0.924 32.573 1.00 86.56 182 THR A O 1
ATOM 1386 N N . GLU A 1 183 ? -13.065 1.770 30.629 1.00 86.69 183 GLU A N 1
ATOM 1387 C CA . GLU A 1 183 ? -13.194 3.149 31.079 1.00 86.69 183 GLU A CA 1
ATOM 1388 C C . GLU A 1 183 ? -14.488 3.788 30.571 1.00 86.69 183 GLU A C 1
ATOM 1390 O O . GLU A 1 183 ? -14.983 3.464 29.495 1.00 86.69 183 GLU A O 1
ATOM 1395 N N . ILE A 1 184 ? -15.039 4.697 31.378 1.00 84.12 184 ILE A N 1
ATOM 1396 C CA . ILE A 1 184 ? -16.205 5.508 31.025 1.00 84.12 184 ILE A CA 1
ATOM 1397 C C . ILE A 1 184 ? -15.669 6.905 30.759 1.00 84.12 184 ILE A C 1
ATOM 1399 O O . ILE A 1 184 ? -15.118 7.537 31.665 1.00 84.12 184 ILE A O 1
ATOM 1403 N N . LEU A 1 185 ? -15.787 7.344 29.511 1.00 82.25 185 LEU A N 1
ATOM 1404 C CA . LEU A 1 185 ? -15.341 8.663 29.089 1.00 82.25 185 LEU A CA 1
ATOM 1405 C C . LEU A 1 185 ? -16.375 9.727 29.492 1.00 82.25 185 LEU A C 1
ATOM 1407 O O . LEU A 1 185 ? -17.575 9.434 29.518 1.00 82.25 185 LEU A O 1
ATOM 1411 N N . PRO A 1 186 ? -15.934 10.951 29.833 1.00 79.44 186 PRO A N 1
ATOM 1412 C CA . PRO A 1 186 ? -16.849 12.056 30.079 1.00 79.44 186 PRO A CA 1
ATOM 1413 C C . PRO A 1 186 ? -17.610 12.407 28.795 1.00 79.44 186 PRO A C 1
ATOM 1415 O O . PRO A 1 186 ? -17.056 12.343 27.699 1.00 79.44 186 PRO A O 1
ATOM 1418 N N . ILE A 1 187 ? -18.877 12.792 28.949 1.00 72.19 187 ILE A N 1
ATOM 1419 C CA . ILE A 1 187 ? -19.741 13.213 27.842 1.00 72.19 187 ILE A CA 1
ATOM 1420 C C . ILE A 1 187 ? -19.120 14.450 27.187 1.00 72.19 187 ILE A C 1
ATOM 1422 O O . ILE A 1 187 ? -18.892 15.455 27.867 1.00 72.19 187 ILE A O 1
ATOM 1426 N N . THR A 1 188 ? -18.848 14.377 25.885 1.00 76.00 188 THR A N 1
ATOM 1427 C CA . THR A 1 188 ? -18.351 15.527 25.124 1.00 76.00 188 THR A CA 1
ATOM 1428 C C . THR A 1 188 ? -19.494 16.488 24.783 1.00 76.00 188 THR A C 1
ATOM 1430 O O . THR A 1 188 ? -20.664 16.105 24.772 1.00 76.00 188 THR A O 1
ATOM 1433 N N . GLU A 1 189 ? -19.183 17.758 24.516 1.00 70.56 189 GLU A N 1
ATOM 1434 C CA . GLU A 1 189 ? -20.203 18.763 24.163 1.00 70.56 189 GLU A CA 1
ATOM 1435 C C . GLU A 1 189 ? -20.972 18.386 22.880 1.00 70.56 189 GLU A C 1
ATOM 1437 O O . GLU A 1 189 ? -22.161 18.673 22.762 1.00 70.56 189 GLU A O 1
ATOM 1442 N N . GLU A 1 190 ? -20.324 17.671 21.955 1.00 66.75 190 GLU A N 1
ATOM 1443 C CA . GLU A 1 190 ? -20.935 17.157 20.722 1.00 66.75 190 GLU A CA 1
ATOM 1444 C C . GLU A 1 190 ? -21.940 16.031 20.988 1.00 66.75 190 GLU A C 1
ATOM 1446 O O . GLU A 1 190 ? -22.975 15.946 20.322 1.00 66.75 190 GLU A O 1
ATOM 1451 N N . ASP A 1 191 ? -21.676 15.193 21.994 1.00 64.56 191 ASP A N 1
ATOM 1452 C CA . ASP A 1 191 ? -22.620 14.166 22.412 1.00 64.56 191 ASP A CA 1
ATOM 1453 C C . ASP A 1 191 ? -23.89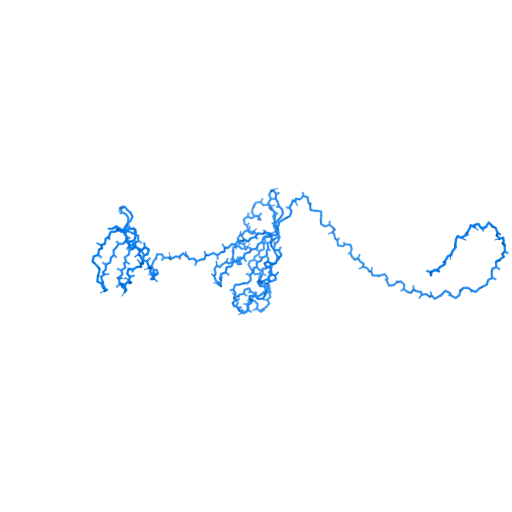7 14.834 22.929 1.00 64.56 191 ASP A C 1
ATOM 1455 O O . ASP A 1 191 ? -24.981 14.503 22.458 1.00 64.56 191 ASP A O 1
ATOM 1459 N N . GLN A 1 192 ? -23.805 15.825 23.821 1.00 61.16 192 GLN A N 1
ATOM 1460 C CA . GLN A 1 192 ? -24.989 16.469 24.419 1.00 61.16 192 GLN A CA 1
ATOM 1461 C C . GLN A 1 192 ? -26.020 16.948 23.378 1.00 61.16 192 GLN A C 1
ATOM 1463 O O . GLN A 1 192 ? -27.220 16.848 23.619 1.00 61.16 192 GLN A O 1
ATOM 1468 N N . VAL A 1 193 ? -25.569 17.384 22.197 1.00 61.75 193 VAL A N 1
ATOM 1469 C CA . VAL A 1 193 ? -26.438 17.804 21.083 1.00 61.75 193 VAL A CA 1
ATOM 1470 C C . VAL A 1 193 ? -27.148 16.626 20.401 1.00 61.75 193 VAL A C 1
ATOM 1472 O O . VAL A 1 193 ? -28.303 16.754 19.997 1.00 61.75 193 VAL A O 1
ATOM 1475 N N . ASN A 1 194 ? -26.488 15.473 20.276 1.00 59.59 194 ASN A N 1
ATOM 1476 C CA . ASN A 1 194 ? -27.056 14.270 19.657 1.00 59.59 194 ASN A CA 1
ATOM 1477 C C . ASN A 1 194 ? -28.096 13.567 20.542 1.00 59.59 194 ASN A C 1
ATOM 1479 O O . ASN A 1 194 ? -28.923 12.805 20.036 1.00 59.59 194 ASN A O 1
ATOM 1483 N N . TRP A 1 195 ? -28.042 13.807 21.851 1.00 61.31 195 TRP A N 1
ATOM 1484 C CA . TRP A 1 195 ? -28.833 13.084 22.844 1.00 61.31 195 TRP A CA 1
ATOM 1485 C C . TRP A 1 195 ? -30.100 13.807 23.302 1.00 61.31 195 TRP A C 1
ATOM 1487 O O . TRP A 1 195 ? -31.004 13.118 23.773 1.00 61.31 195 TRP A O 1
ATOM 1497 N N . GLY A 1 196 ? -30.197 15.122 23.065 1.00 51.00 196 GLY A N 1
ATOM 1498 C CA . GLY A 1 196 ? -31.415 15.918 23.266 1.00 51.00 196 GLY A CA 1
ATOM 1499 C C . GLY A 1 196 ? -31.738 16.203 24.724 1.00 51.00 196 GLY A C 1
ATOM 1500 O O . GLY A 1 196 ? -32.321 15.316 25.383 1.00 51.00 196 GLY A O 1
#

InterPro domains:
  IPR000795 Translational (tr)-type GTP-binding domain [PF00009] (43-140)
  IPR000795 Translational (tr)-type GTP-binding domain [PR00315] (47-60)
  IPR000795 Translational (tr)-type GTP-binding domain [PR00315] (91-99)
  IPR000795 Translational (tr)-type GTP-binding domain [PR00315] (111-121)
  IPR000795 Translational (tr)-type GTP-binding domain [PR00315] (127-138)
  IPR000795 Translational (tr)-type GTP-binding domain [PS51722] (43-196)
  IPR009001 Translation elongation factor EF1A/initiation factor IF2gamma, C-terminal [SSF50465] (119-185)
  IPR027417 P-loop containing nucleoside triphosphate hydrolase [G3DSA:3.40.50.300] (34-158)
  IPR027417 P-loop containing nucleoside triphosphate hydrolase [SSF52540] (36-140)
  IPR031157 Tr-type G domain, conserved site [PS00301] (84-99)
  IPR050055 Elongation factor Tu GTPase [PTHR43721] (37-140)

pLDDT: mean 72.45, std 19.06, range [27.86, 90.81]

Organism: Scleropages formosus (NCBI:txid113540)